Protein AF-A0A812SH74-F1 (afdb_monomer_lite)

pLDDT: mean 75.34, std 17.85, range [25.69, 97.12]

Structure (mmCIF, N/CA/C/O backbone):
data_AF-A0A812SH74-F1
#
_entry.id   AF-A0A812SH74-F1
#
loop_
_atom_site.group_PDB
_atom_site.id
_atom_site.type_symbol
_atom_site.label_atom_id
_atom_site.label_alt_id
_atom_site.label_comp_id
_atom_site.label_asym_id
_atom_site.label_entity_id
_atom_site.label_seq_id
_atom_site.pdbx_PDB_ins_code
_atom_site.Cartn_x
_atom_site.Cartn_y
_atom_site.Cartn_z
_atom_site.occupancy
_atom_site.B_iso_or_equiv
_atom_site.auth_seq_id
_atom_site.auth_comp_id
_atom_site.auth_asym_id
_atom_site.auth_atom_id
_atom_site.pdbx_PDB_model_num
ATOM 1 N N . ALA A 1 1 ? -3.159 27.992 -6.438 1.00 31.75 1 ALA A N 1
ATOM 2 C CA . ALA A 1 1 ? -2.407 27.473 -5.279 1.00 31.75 1 ALA A CA 1
ATOM 3 C C . ALA A 1 1 ? -2.695 25.983 -5.180 1.00 31.75 1 ALA A C 1
ATOM 5 O O . ALA A 1 1 ? -3.858 25.616 -5.300 1.00 31.75 1 ALA A O 1
ATOM 6 N N . LEU A 1 2 ? -1.665 25.142 -5.085 1.00 25.69 2 LEU A N 1
ATOM 7 C CA . LEU A 1 2 ? -1.826 23.695 -4.902 1.00 25.69 2 LEU A CA 1
ATOM 8 C C . LEU A 1 2 ? -2.155 23.404 -3.425 1.00 25.69 2 LEU A C 1
ATOM 10 O O . LEU A 1 2 ? -1.704 24.175 -2.573 1.00 25.69 2 LEU A O 1
ATOM 14 N N . PRO A 1 3 ? -2.938 22.356 -3.105 1.00 35.34 3 PRO A N 1
ATOM 15 C CA . PRO A 1 3 ? -3.205 21.998 -1.716 1.00 35.34 3 PRO A CA 1
ATOM 16 C C . PRO A 1 3 ? -1.902 21.586 -1.018 1.00 35.34 3 PRO A C 1
ATOM 18 O O . PRO A 1 3 ? -1.008 21.009 -1.632 1.00 35.34 3 PRO A O 1
ATOM 21 N N . ALA A 1 4 ? -1.770 21.930 0.260 1.00 39.44 4 ALA A N 1
ATOM 22 C CA . ALA A 1 4 ? -0.673 21.459 1.098 1.00 39.44 4 ALA A CA 1
ATOM 23 C C . ALA A 1 4 ? -0.737 19.921 1.252 1.00 39.44 4 ALA A C 1
ATOM 25 O O . ALA A 1 4 ? -1.809 19.347 1.030 1.00 39.44 4 ALA A O 1
ATOM 26 N N . PRO A 1 5 ? 0.362 19.236 1.641 1.00 50.88 5 PRO A N 1
ATOM 27 C CA . PRO A 1 5 ? 0.252 17.884 2.191 1.00 50.88 5 PRO A CA 1
ATOM 28 C C . PRO A 1 5 ? -0.858 17.867 3.248 1.00 50.88 5 PRO A C 1
ATOM 30 O O . PRO A 1 5 ? -0.974 18.811 4.034 1.00 50.88 5 PRO A O 1
ATOM 33 N N . TRP A 1 6 ? -1.711 16.841 3.204 1.00 46.38 6 TRP A N 1
ATOM 34 C CA . TRP A 1 6 ? -2.904 16.761 4.042 1.00 46.38 6 TRP A CA 1
ATOM 35 C C . TRP A 1 6 ? -2.513 16.898 5.512 1.00 46.38 6 TRP A C 1
ATOM 37 O O . TRP A 1 6 ? -1.788 16.053 6.036 1.00 46.38 6 TRP A O 1
ATOM 47 N N . LYS A 1 7 ? -2.978 17.956 6.181 1.00 47.84 7 LYS A N 1
ATOM 48 C CA . LYS A 1 7 ? -2.780 18.083 7.624 1.00 47.84 7 LYS A CA 1
ATOM 49 C C . LYS A 1 7 ? -3.775 17.158 8.329 1.00 47.84 7 LYS A C 1
ATOM 51 O O . LYS A 1 7 ? -4.956 17.204 7.988 1.00 47.84 7 LYS A O 1
ATOM 56 N N . PRO A 1 8 ? -3.363 16.373 9.334 1.00 43.72 8 PRO A N 1
ATOM 57 C CA . PRO A 1 8 ? -4.255 15.470 10.072 1.00 43.72 8 PRO A CA 1
ATOM 58 C C . PRO A 1 8 ? -5.518 16.129 10.619 1.00 43.72 8 PRO A C 1
ATOM 60 O O . PRO A 1 8 ? -6.600 15.547 10.626 1.00 43.72 8 PRO A O 1
ATOM 63 N N . GLU A 1 9 ? -5.385 17.385 11.037 1.00 45.69 9 GLU A N 1
ATOM 64 C CA . GLU A 1 9 ? -6.469 18.212 11.567 1.00 45.69 9 GLU A CA 1
ATOM 65 C C . GLU A 1 9 ? -7.564 18.491 10.517 1.00 45.69 9 GLU A C 1
ATOM 67 O O . GLU A 1 9 ? -8.723 18.710 10.861 1.00 45.69 9 GLU A O 1
ATOM 72 N N . GLU A 1 10 ? -7.219 18.424 9.228 1.00 51.88 10 GLU A N 1
ATOM 73 C CA . GLU A 1 10 ? -8.119 18.619 8.085 1.00 51.88 10 GLU A CA 1
ATOM 74 C C . GLU A 1 10 ? -8.776 17.302 7.624 1.00 51.88 10 GLU A C 1
ATOM 76 O O . GLU A 1 10 ? -9.751 17.325 6.869 1.00 51.88 10 GLU A O 1
ATOM 81 N N . LEU A 1 11 ? -8.284 16.147 8.097 1.00 54.28 11 LEU A N 1
ATOM 82 C CA . LEU A 1 11 ? -8.781 14.813 7.729 1.00 54.28 11 LEU A CA 1
ATOM 83 C C . LEU A 1 11 ? -10.095 14.435 8.434 1.00 54.28 11 LEU A C 1
ATOM 85 O O . LEU A 1 11 ? -10.758 13.473 8.043 1.00 54.28 11 LEU A O 1
ATOM 89 N N . GLY A 1 12 ? -10.510 15.214 9.439 1.00 54.41 12 GLY A N 1
ATOM 90 C CA . GLY A 1 12 ? -11.833 15.104 10.056 1.00 54.41 12 GLY A CA 1
ATOM 91 C C . GLY A 1 12 ? -12.082 13.760 10.740 1.00 54.41 12 GLY A C 1
ATOM 92 O O . GLY A 1 12 ? -13.156 13.180 10.566 1.00 54.41 12 GLY A O 1
ATOM 93 N N . PHE A 1 13 ? -11.104 13.252 11.501 1.00 56.22 13 PHE A N 1
ATOM 94 C CA . PHE A 1 13 ? -11.297 12.027 12.276 1.00 56.22 13 PHE A CA 1
ATOM 95 C C . PHE A 1 13 ? -12.513 12.153 13.207 1.00 56.22 13 PHE A C 1
ATOM 97 O O . PHE A 1 13 ? -12.595 13.124 13.965 1.00 56.22 13 PHE A O 1
ATOM 104 N N . PRO A 1 14 ? -13.453 11.186 13.192 1.00 57.09 14 PRO A N 1
ATOM 105 C CA . PRO A 1 14 ? -14.606 11.245 14.066 1.00 57.09 14 PRO A CA 1
ATOM 106 C C . PRO A 1 14 ? -14.161 11.251 15.528 1.00 57.09 14 PRO A C 1
ATOM 108 O O . PRO A 1 14 ? -13.184 10.592 15.924 1.00 57.09 14 PRO A O 1
ATOM 111 N N . SER A 1 15 ? -14.904 12.005 16.339 1.00 50.78 15 SER A N 1
ATOM 112 C CA . SER A 1 15 ? -14.759 11.975 17.792 1.00 50.78 15 SER A CA 1
ATOM 113 C C . SER A 1 15 ? -14.926 10.532 18.300 1.00 50.78 15 SER A C 1
ATOM 115 O O . SER A 1 15 ? -15.629 9.746 17.661 1.00 50.78 15 SER A O 1
ATOM 117 N N . PRO A 1 16 ? -14.307 10.135 19.428 1.00 54.16 16 PRO A N 1
ATOM 118 C CA . PRO A 1 16 ? -14.332 8.743 19.890 1.00 54.16 16 PRO A CA 1
ATOM 119 C C . PRO A 1 16 ? -15.733 8.116 19.986 1.00 54.16 16 PRO A C 1
ATOM 121 O O . PRO A 1 16 ? -15.876 6.919 19.765 1.00 54.16 16 PRO A O 1
ATOM 124 N N . CYS A 1 17 ? -16.771 8.913 20.266 1.00 42.50 17 CYS A N 1
ATOM 125 C CA . CYS A 1 17 ? -18.165 8.467 20.347 1.00 42.50 17 CYS A CA 1
ATOM 126 C C . CYS A 1 17 ? -18.877 8.306 18.989 1.00 42.50 17 CYS A C 1
ATOM 128 O O . CYS A 1 17 ? -19.984 7.777 18.951 1.00 42.50 17 CYS A O 1
ATOM 130 N N . GLN A 1 18 ? -18.266 8.753 17.890 1.00 54.41 18 GLN A N 1
ATOM 131 C CA . GLN A 1 18 ? -18.800 8.686 16.524 1.00 54.41 18 GLN A CA 1
ATOM 132 C C . GLN A 1 18 ? -18.033 7.702 15.628 1.00 54.41 18 GLN A C 1
ATOM 134 O O . GLN A 1 18 ? -18.372 7.565 14.456 1.00 54.41 18 GLN A O 1
ATOM 139 N N . ARG A 1 19 ? -16.996 7.039 16.156 1.00 66.06 19 ARG A N 1
ATOM 140 C CA . ARG A 1 19 ? -16.160 6.101 15.396 1.00 66.06 19 ARG A CA 1
ATOM 141 C C . ARG A 1 19 ? -16.905 4.807 15.091 1.00 66.06 19 ARG A C 1
ATOM 143 O O . ARG A 1 19 ? -17.597 4.247 15.943 1.00 66.06 19 ARG A O 1
ATOM 150 N N . GLY A 1 20 ? -16.697 4.298 13.885 1.00 59.84 20 GLY A N 1
ATOM 151 C CA . GLY A 1 20 ? -16.963 2.912 13.544 1.00 59.84 20 GLY A CA 1
ATOM 152 C C . GLY A 1 20 ? -16.125 1.935 14.377 1.00 59.84 20 GLY A C 1
ATOM 153 O O . GLY A 1 20 ? -15.143 2.286 15.030 1.00 59.84 20 GLY A O 1
ATOM 154 N N . SER A 1 21 ? -16.505 0.664 14.324 1.00 72.62 21 SER A N 1
ATOM 155 C CA . SER A 1 21 ? -15.772 -0.447 14.917 1.00 72.62 21 SER A CA 1
ATOM 156 C C . SER A 1 21 ? -14.465 -0.780 14.198 1.00 72.62 21 SER A C 1
ATOM 158 O O . SER A 1 21 ? -13.742 -1.617 14.703 1.00 72.62 21 SER A O 1
ATOM 160 N N . ALA A 1 22 ? -14.148 -0.213 13.032 1.00 78.94 22 ALA A N 1
ATOM 161 C CA . ALA A 1 22 ? -12.873 -0.426 12.334 1.00 78.94 22 ALA A CA 1
ATOM 162 C C . ALA A 1 22 ? -12.556 0.756 11.407 1.00 78.94 22 ALA A C 1
ATOM 164 O O . ALA A 1 22 ? -13.458 1.532 11.094 1.00 78.94 22 ALA A O 1
ATOM 165 N N . PHE A 1 23 ? -11.306 0.855 10.942 1.00 84.31 23 PHE A N 1
ATOM 166 C CA . PHE A 1 23 ? -10.890 1.837 9.934 1.00 84.31 23 PHE A CA 1
ATOM 167 C C . PHE A 1 23 ? -10.348 1.154 8.676 1.00 84.31 23 PHE A C 1
ATOM 169 O O . PHE A 1 23 ? -9.674 0.135 8.790 1.00 84.31 23 PHE A O 1
ATOM 176 N N . LEU A 1 24 ? -10.591 1.712 7.492 1.00 83.56 24 LEU A N 1
ATOM 177 C CA . LEU A 1 24 ? -10.050 1.249 6.215 1.00 83.56 24 LEU A CA 1
ATOM 178 C C . LEU A 1 24 ? -9.449 2.415 5.429 1.00 83.56 2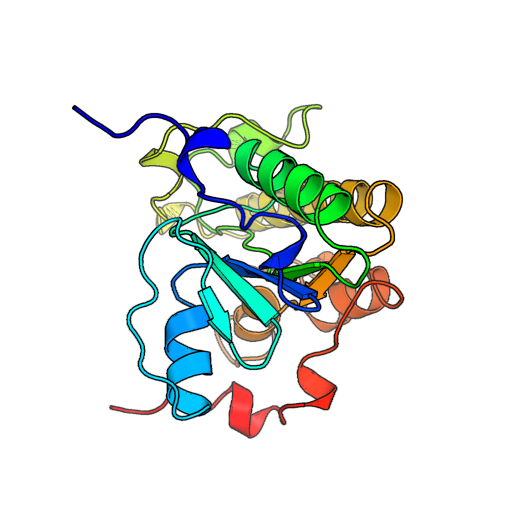4 LEU A C 1
ATOM 180 O O . LEU A 1 24 ? -10.165 3.303 4.967 1.00 83.56 24 LEU A O 1
ATOM 184 N N . LEU A 1 25 ? -8.139 2.352 5.204 1.00 84.88 25 LEU A N 1
ATOM 185 C CA . LEU A 1 25 ? -7.418 3.218 4.282 1.00 84.88 25 LEU A CA 1
ATOM 186 C C . LEU A 1 25 ? -7.189 2.488 2.959 1.00 84.88 25 LEU A C 1
ATOM 188 O O . LEU A 1 25 ? -6.630 1.389 2.925 1.00 84.88 25 LEU A O 1
ATOM 192 N N . GLY A 1 26 ? -7.578 3.101 1.847 1.00 82.94 26 GLY A N 1
ATOM 193 C CA . GLY A 1 26 ? -7.299 2.546 0.527 1.00 82.94 26 GLY A CA 1
ATOM 194 C C . GLY A 1 26 ? -7.181 3.607 -0.559 1.00 82.94 26 GLY A C 1
ATOM 195 O O . GLY A 1 26 ? -7.512 4.774 -0.339 1.00 82.94 26 GLY A O 1
ATOM 196 N N . PRO A 1 27 ? -6.716 3.228 -1.760 1.00 74.25 27 PRO A N 1
ATOM 197 C CA . PRO A 1 27 ? -6.617 4.171 -2.858 1.00 74.25 27 PRO A CA 1
ATOM 198 C C . PRO A 1 27 ? -8.011 4.557 -3.377 1.00 74.25 27 PRO A C 1
ATOM 200 O O . PRO A 1 27 ? -8.940 3.745 -3.376 1.00 74.25 27 PRO A O 1
ATOM 203 N N . SER A 1 28 ? -8.146 5.775 -3.903 1.00 61.88 28 SER A N 1
ATOM 204 C CA . SER A 1 28 ? -9.412 6.325 -4.427 1.00 61.88 28 SER A CA 1
ATOM 205 C C . SER A 1 28 ? -10.120 5.457 -5.471 1.00 61.88 28 SER A C 1
ATOM 207 O O . SER A 1 28 ? -11.327 5.553 -5.617 1.00 61.88 28 SER A O 1
ATOM 209 N N . HIS A 1 29 ? -9.415 4.583 -6.192 1.00 64.50 29 HIS A N 1
ATOM 210 C CA . HIS A 1 29 ? -10.005 3.677 -7.188 1.00 64.50 29 HIS A CA 1
ATOM 211 C C . HIS A 1 29 ? -10.426 2.308 -6.620 1.00 64.50 29 HIS A C 1
ATOM 213 O O . HIS A 1 29 ? -10.968 1.479 -7.355 1.00 64.50 29 HIS A O 1
ATOM 219 N N . PHE A 1 30 ? -10.140 2.043 -5.344 1.00 61.69 30 PHE A N 1
ATOM 220 C CA . PHE A 1 30 ? -10.572 0.842 -4.629 1.00 61.69 30 PHE A CA 1
ATOM 221 C C . PHE A 1 30 ? -11.960 1.052 -4.012 1.00 61.69 30 PHE A C 1
ATOM 223 O O . PHE A 1 30 ? -12.879 0.281 -4.282 1.00 61.69 30 PHE A O 1
ATOM 230 N N . LEU A 1 31 ? -12.149 2.134 -3.251 1.00 60.53 31 LEU A N 1
ATOM 231 C CA . LEU A 1 31 ? -13.346 2.308 -2.420 1.00 60.53 31 LEU A CA 1
ATOM 232 C C . LEU A 1 31 ? -14.657 2.568 -3.192 1.00 60.53 31 LEU A C 1
ATOM 234 O O . LEU A 1 31 ? -15.624 1.860 -2.924 1.00 60.53 31 LEU A O 1
ATOM 238 N N . PRO A 1 32 ? -14.746 3.467 -4.191 1.00 57.91 32 PRO A N 1
ATOM 239 C CA . PRO A 1 32 ? -15.986 3.686 -4.944 1.00 57.91 32 PRO A CA 1
ATOM 240 C C . PRO A 1 32 ? -16.504 2.426 -5.642 1.00 57.91 32 PRO A C 1
ATOM 242 O O . PRO A 1 32 ? -17.713 2.213 -5.714 1.00 57.91 32 PRO A O 1
ATOM 245 N N . ARG A 1 33 ? -15.592 1.585 -6.149 1.00 58.62 33 ARG A N 1
ATOM 246 C CA . ARG A 1 33 ? -15.942 0.359 -6.869 1.00 58.62 33 ARG A CA 1
ATOM 247 C C . ARG A 1 33 ? -16.549 -0.683 -5.932 1.00 58.62 33 ARG A C 1
ATOM 249 O O . ARG A 1 33 ? -17.625 -1.187 -6.228 1.00 58.62 33 ARG A O 1
ATOM 256 N N . HIS A 1 34 ? -15.908 -0.953 -4.797 1.00 57.53 34 HIS A N 1
ATOM 257 C CA . HIS A 1 34 ? -16.417 -1.940 -3.842 1.00 57.53 34 HIS A CA 1
ATOM 258 C C . HIS A 1 34 ? -17.671 -1.461 -3.105 1.00 57.53 34 HIS A C 1
ATOM 260 O O . HIS A 1 34 ? -18.560 -2.259 -2.827 1.00 57.53 34 HIS A O 1
ATOM 266 N N . LEU A 1 35 ? -17.802 -0.154 -2.864 1.00 52.97 35 LEU A N 1
ATOM 267 C CA . LEU A 1 35 ? -19.032 0.417 -2.312 1.00 52.97 35 LEU A CA 1
ATOM 268 C C . LEU A 1 35 ? -20.198 0.307 -3.299 1.00 52.97 35 LEU A C 1
ATOM 270 O O . LEU A 1 35 ? -21.289 -0.089 -2.902 1.00 52.97 35 LEU A O 1
ATOM 274 N N . SER A 1 36 ? -19.959 0.547 -4.592 1.00 54.97 36 SER A N 1
ATOM 275 C CA . SER A 1 36 ? -20.969 0.326 -5.632 1.00 54.97 36 SER A CA 1
ATOM 276 C C . SER A 1 36 ? -21.371 -1.151 -5.748 1.00 54.97 36 SER A C 1
ATOM 278 O O . SER A 1 36 ? -22.562 -1.446 -5.843 1.00 54.97 36 SER A O 1
ATOM 280 N N . GLU A 1 37 ? -20.409 -2.078 -5.681 1.00 52.94 37 GLU A N 1
ATOM 281 C CA . GLU A 1 37 ? -20.658 -3.530 -5.671 1.00 52.94 37 GLU A CA 1
ATOM 282 C C . GLU A 1 37 ? -21.458 -3.968 -4.423 1.00 52.94 37 GLU A C 1
ATOM 284 O O . GLU A 1 37 ? -22.331 -4.830 -4.520 1.00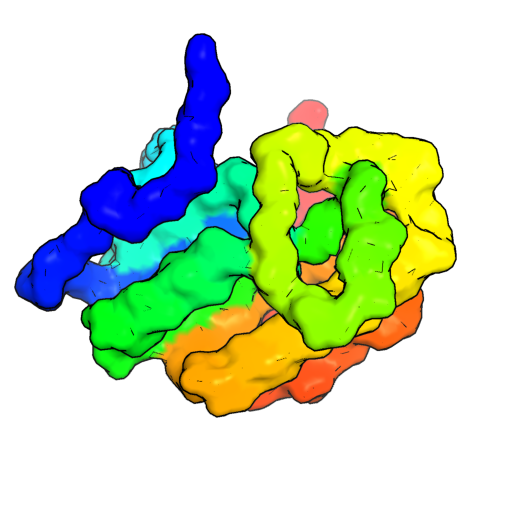 52.94 37 GLU A O 1
ATOM 289 N N . ALA A 1 38 ? -21.260 -3.303 -3.279 1.00 50.06 38 ALA A N 1
ATOM 290 C CA . ALA A 1 38 ? -22.047 -3.482 -2.055 1.00 50.06 38 ALA A CA 1
ATOM 291 C C . ALA A 1 38 ? -23.413 -2.754 -2.062 1.00 50.06 38 ALA A C 1
ATOM 293 O O . ALA A 1 38 ? -24.117 -2.772 -1.052 1.00 50.06 38 ALA A O 1
ATOM 294 N N . LYS A 1 39 ? -23.813 -2.134 -3.185 1.00 47.75 39 LYS A N 1
ATOM 295 C CA . LYS A 1 39 ? -25.034 -1.311 -3.339 1.00 47.75 39 LYS A CA 1
ATOM 296 C C . LYS A 1 39 ? -25.091 -0.082 -2.420 1.00 47.75 39 LYS A C 1
ATOM 298 O O . LYS A 1 39 ? -26.169 0.346 -2.014 1.00 47.75 39 LYS A O 1
ATOM 303 N N . LEU A 1 40 ? -23.940 0.499 -2.106 1.00 41.69 40 LEU A N 1
ATOM 304 C CA . LEU A 1 40 ? -23.808 1.718 -1.315 1.00 41.69 40 LEU A CA 1
ATOM 305 C C . LEU A 1 40 ? -23.443 2.888 -2.241 1.00 41.69 40 LEU A C 1
ATOM 307 O O . LEU A 1 40 ? -22.604 2.745 -3.131 1.00 41.69 40 LEU A O 1
ATOM 311 N N . GLU A 1 41 ? -24.098 4.042 -2.073 1.00 44.75 41 GLU A N 1
ATOM 312 C CA . GLU A 1 41 ? -23.935 5.183 -2.985 1.00 44.75 41 GLU A CA 1
ATOM 313 C C . GLU A 1 41 ? -22.483 5.693 -3.029 1.00 44.75 41 GLU A C 1
ATOM 315 O O . GLU A 1 41 ? -21.898 6.123 -2.033 1.00 44.75 41 GLU A O 1
ATOM 320 N N . SER A 1 42 ? -21.892 5.660 -4.226 1.00 45.50 42 SER A N 1
ATOM 321 C CA . SER A 1 42 ? -20.490 5.981 -4.472 1.00 45.50 42 SER A CA 1
ATOM 322 C C . SER A 1 42 ? -20.280 7.484 -4.693 1.00 45.50 42 SER A C 1
ATOM 324 O O . SER A 1 42 ? -20.315 7.975 -5.823 1.00 45.50 42 SER A O 1
ATOM 326 N N . LYS A 1 43 ? -19.996 8.222 -3.620 1.00 39.97 43 LYS A N 1
ATOM 327 C CA . LYS A 1 43 ? -19.323 9.534 -3.685 1.00 39.97 43 LYS A CA 1
ATOM 328 C C . LYS A 1 43 ? -18.104 9.530 -2.764 1.00 39.97 43 LYS A C 1
ATOM 330 O O . LYS A 1 43 ? -18.064 10.239 -1.764 1.00 39.97 43 LYS A O 1
ATOM 335 N N . VAL A 1 44 ? -17.132 8.672 -3.076 1.00 47.06 44 VAL A N 1
ATOM 336 C CA . VAL A 1 44 ? -15.902 8.508 -2.286 1.00 47.06 44 VAL A CA 1
ATOM 337 C C . VAL A 1 44 ? -14.723 9.097 -3.049 1.00 47.06 44 VAL A C 1
ATOM 339 O O . VAL A 1 44 ? -13.921 8.386 -3.641 1.00 47.06 44 VAL A O 1
ATOM 342 N N . LEU A 1 45 ? -14.673 10.425 -3.090 1.00 43.38 45 LEU A N 1
ATOM 343 C CA . LEU A 1 45 ? -13.507 11.180 -3.536 1.00 43.38 45 LEU A CA 1
ATOM 344 C C . LEU A 1 45 ? -13.276 12.295 -2.514 1.00 43.38 45 LEU A C 1
ATOM 346 O O . LEU A 1 45 ? -14.154 13.135 -2.317 1.00 43.38 45 LEU A O 1
ATOM 350 N N . GLY A 1 46 ? -12.129 12.259 -1.836 1.00 48.69 46 GLY A N 1
ATOM 351 C CA . GLY A 1 46 ? -11.721 13.256 -0.845 1.00 48.69 46 GLY A CA 1
ATOM 352 C C . GLY A 1 46 ? -11.231 12.640 0.473 1.00 48.69 46 GLY A C 1
ATOM 353 O O . GLY A 1 46 ? -11.427 11.449 0.709 1.00 48.69 46 GLY A O 1
ATOM 354 N N . PRO A 1 47 ? -10.638 13.453 1.360 1.00 52.19 47 PRO A N 1
ATOM 355 C CA . PRO A 1 47 ? -10.016 13.008 2.615 1.00 52.19 47 PRO A CA 1
ATOM 356 C C . PRO A 1 47 ? -11.015 12.599 3.692 1.00 52.19 47 PRO A C 1
ATOM 358 O O . PRO A 1 47 ? -10.637 12.286 4.814 1.00 52.19 47 PRO A O 1
ATOM 361 N N . HIS A 1 48 ? -12.306 12.692 3.397 1.00 54.56 48 HIS A N 1
ATOM 362 C CA . HIS A 1 48 ? -13.328 12.600 4.416 1.00 54.56 48 HIS A CA 1
ATOM 363 C C . HIS A 1 48 ? -13.567 11.147 4.800 1.00 54.56 48 HIS A C 1
ATOM 365 O O . HIS A 1 48 ? -13.876 10.308 3.950 1.00 54.56 48 HIS A O 1
ATOM 371 N N . ILE A 1 49 ? -13.490 10.882 6.101 1.00 57.62 49 ILE A N 1
ATOM 372 C CA . ILE A 1 49 ? -13.861 9.596 6.675 1.00 57.62 49 ILE A CA 1
ATOM 373 C C . ILE A 1 49 ? -15.372 9.391 6.524 1.00 57.62 49 ILE A C 1
ATOM 375 O O . ILE A 1 49 ? -16.183 10.272 6.826 1.00 57.62 49 ILE A O 1
ATOM 379 N N . ARG A 1 50 ? -15.760 8.218 6.023 1.00 62.62 50 ARG A N 1
ATOM 380 C CA . ARG A 1 50 ? -17.158 7.807 5.858 1.00 62.62 50 ARG A CA 1
ATOM 381 C C . ARG A 1 50 ? -17.400 6.490 6.571 1.00 62.62 50 ARG A C 1
ATOM 383 O O . ARG A 1 50 ? -16.723 5.512 6.280 1.00 62.62 50 ARG A O 1
ATOM 390 N N . GLN A 1 51 ? -18.412 6.450 7.427 1.00 59.22 51 GLN A N 1
ATOM 391 C CA . GLN A 1 51 ? -18.828 5.220 8.083 1.00 59.22 51 GLN A CA 1
ATOM 392 C C . GLN A 1 51 ? -19.696 4.379 7.140 1.00 59.22 51 GLN A C 1
ATOM 394 O O . GLN A 1 51 ? -20.728 4.832 6.645 1.00 59.22 51 GLN A O 1
ATOM 399 N N . VAL A 1 52 ? -19.294 3.135 6.912 1.00 62.91 52 VAL A N 1
ATOM 400 C CA . VAL A 1 52 ? -20.007 2.149 6.103 1.00 62.91 52 VAL A CA 1
ATOM 401 C C . VAL A 1 52 ? -20.149 0.875 6.917 1.00 62.91 52 VAL A C 1
ATOM 403 O O . VAL A 1 52 ? -19.155 0.227 7.216 1.00 62.91 52 VAL A O 1
ATOM 406 N N . GLN A 1 53 ? -21.383 0.511 7.284 1.00 63.16 53 GLN A N 1
ATOM 407 C CA . GLN A 1 53 ? -21.669 -0.717 8.048 1.00 63.16 53 GLN A CA 1
ATOM 408 C C . GLN A 1 53 ? -20.798 -0.867 9.315 1.00 63.16 53 GLN A C 1
ATOM 410 O O . GLN A 1 53 ? -20.359 -1.959 9.659 1.00 63.16 53 GLN A O 1
ATOM 415 N N . GLY A 1 54 ? -20.519 0.246 10.002 1.00 64.69 54 GLY A N 1
ATOM 416 C CA . GLY A 1 54 ? -19.648 0.257 11.178 1.00 64.69 54 GLY A CA 1
ATOM 417 C C . GLY A 1 54 ? -18.148 0.330 10.872 1.00 64.69 54 GLY A C 1
ATOM 418 O O . GLY A 1 54 ? -17.365 0.347 11.808 1.00 64.69 54 GLY A O 1
ATOM 419 N N . VAL A 1 55 ? -17.718 0.430 9.615 1.00 67.12 55 VAL A N 1
ATOM 420 C CA . VAL A 1 55 ? -16.312 0.638 9.234 1.00 67.12 55 VAL A CA 1
ATOM 421 C C . VAL A 1 55 ? -16.123 2.054 8.713 1.00 67.12 55 VAL A C 1
ATOM 423 O O . VAL A 1 55 ? -16.713 2.442 7.706 1.00 67.12 55 VAL A O 1
ATOM 426 N N . ASP A 1 56 ? -15.267 2.819 9.370 1.00 76.50 56 ASP A N 1
ATOM 427 C CA . ASP A 1 56 ? -14.850 4.128 8.896 1.00 76.50 56 ASP A CA 1
ATOM 428 C C . ASP A 1 56 ? -13.845 3.965 7.757 1.00 76.50 56 ASP A C 1
ATOM 430 O O . ASP A 1 56 ? -12.821 3.309 7.894 1.00 76.50 56 ASP A O 1
ATOM 434 N N . SER A 1 57 ? -14.145 4.524 6.594 1.00 69.44 57 SER A N 1
ATOM 435 C CA . SER A 1 57 ? -13.348 4.351 5.382 1.00 69.44 57 SER A CA 1
ATOM 436 C C . SER A 1 57 ? -12.849 5.693 4.870 1.00 69.44 57 SER A C 1
ATOM 438 O O . SER A 1 57 ? -13.612 6.658 4.792 1.00 69.44 57 SER A O 1
ATOM 440 N N . MET A 1 58 ? -11.583 5.734 4.468 1.00 73.94 58 MET A N 1
ATOM 441 C CA . MET A 1 58 ? -10.949 6.876 3.822 1.00 73.94 58 MET A CA 1
ATOM 442 C C . MET A 1 58 ? -10.320 6.430 2.503 1.00 73.94 58 MET A C 1
ATOM 444 O O . MET A 1 58 ? -9.502 5.507 2.467 1.00 73.94 58 MET A O 1
ATOM 448 N N . ALA A 1 59 ? -10.698 7.103 1.413 1.00 69.00 59 ALA A N 1
ATOM 449 C CA . ALA A 1 59 ? -10.097 6.887 0.103 1.00 69.00 59 ALA A CA 1
ATOM 450 C C . ALA A 1 59 ? -9.284 8.097 -0.304 1.00 69.00 59 ALA A C 1
ATOM 452 O O . ALA A 1 59 ? -9.842 9.152 -0.600 1.00 69.00 59 ALA A O 1
ATOM 453 N N . LEU A 1 60 ? -7.973 7.919 -0.381 1.00 65.94 60 LEU A N 1
ATOM 454 C CA . LEU A 1 60 ? -7.089 8.975 -0.839 1.00 65.94 60 LEU A CA 1
ATOM 455 C C . LEU A 1 60 ? -6.646 8.690 -2.264 1.00 65.94 60 LEU A C 1
ATOM 457 O O . LEU A 1 60 ? -6.245 7.576 -2.624 1.00 65.94 60 LEU A O 1
ATOM 461 N N . GLU A 1 61 ? -6.781 9.706 -3.107 1.00 60.38 61 GLU A N 1
ATOM 462 C CA . GLU A 1 61 ? -6.185 9.665 -4.427 1.00 60.38 61 GLU A CA 1
ATOM 463 C C . GLU A 1 61 ? -4.670 9.669 -4.258 1.00 60.38 61 GLU A C 1
ATOM 465 O O . GLU A 1 61 ? -4.125 10.517 -3.563 1.00 60.38 61 GLU A O 1
ATOM 470 N N . ALA A 1 62 ? -4.023 8.667 -4.855 1.00 60.56 62 ALA A N 1
ATOM 471 C CA . ALA A 1 62 ? -2.573 8.557 -4.918 1.00 60.56 62 ALA A CA 1
ATOM 472 C C . ALA A 1 62 ? -1.841 8.693 -3.572 1.00 60.56 62 ALA A C 1
ATOM 474 O O . ALA A 1 62 ? -1.030 9.586 -3.374 1.00 60.56 62 ALA A O 1
ATOM 475 N N . LEU A 1 63 ? -2.072 7.734 -2.678 1.00 74.06 63 LEU A N 1
ATOM 476 C CA . LEU A 1 63 ? -1.313 7.605 -1.440 1.00 74.06 63 LEU A CA 1
ATOM 477 C C . LEU A 1 63 ? -0.353 6.401 -1.528 1.00 74.06 63 LEU A C 1
ATOM 479 O O . LEU A 1 63 ? -0.790 5.266 -1.299 1.00 74.06 63 LEU A O 1
ATOM 483 N N . PRO A 1 64 ? 0.912 6.581 -1.956 1.00 86.31 64 PRO A N 1
ATOM 484 C CA . PRO A 1 64 ? 1.868 5.487 -1.985 1.00 86.31 64 PRO A CA 1
ATOM 485 C C . PRO A 1 64 ? 2.166 4.959 -0.581 1.00 86.31 64 PRO A C 1
ATOM 487 O O . PRO A 1 64 ? 2.205 5.721 0.382 1.00 86.31 64 PRO A O 1
ATOM 490 N N . ILE A 1 65 ? 2.438 3.661 -0.462 1.00 91.19 65 ILE A N 1
ATOM 491 C CA . ILE A 1 65 ? 2.738 3.025 0.832 1.00 91.19 65 ILE A CA 1
ATOM 492 C C . ILE A 1 65 ? 3.949 3.644 1.552 1.00 91.19 65 ILE A C 1
ATOM 494 O O . ILE A 1 65 ? 4.002 3.655 2.774 1.00 91.19 65 ILE A O 1
ATOM 498 N N . PHE A 1 66 ? 4.877 4.206 0.785 1.00 91.25 66 PHE A N 1
ATOM 499 C CA . PHE A 1 66 ? 6.113 4.831 1.252 1.00 91.25 66 PHE A CA 1
ATOM 500 C C . PHE A 1 66 ? 5.999 6.348 1.455 1.00 91.25 66 PHE A C 1
ATOM 502 O O . PHE A 1 66 ? 7.015 7.021 1.561 1.00 91.25 66 PHE A O 1
ATOM 509 N N . HIS A 1 67 ? 4.796 6.926 1.447 1.00 89.19 67 HIS A N 1
ATOM 510 C CA . HIS A 1 67 ? 4.622 8.354 1.717 1.00 89.19 67 HIS A CA 1
ATOM 511 C C . HIS A 1 67 ? 4.456 8.611 3.223 1.00 89.19 67 HIS A C 1
ATOM 513 O O . HIS A 1 67 ? 3.729 7.877 3.892 1.00 89.19 67 HIS A O 1
ATOM 519 N N . SER A 1 68 ? 5.052 9.684 3.745 1.00 89.12 68 SER A N 1
ATOM 520 C CA . SER A 1 68 ? 4.936 10.115 5.155 1.00 89.12 68 SER A CA 1
ATOM 521 C C . SER A 1 68 ? 3.484 10.247 5.634 1.00 89.12 68 SER A C 1
ATOM 523 O O . SER A 1 68 ? 3.103 9.678 6.651 1.00 89.12 68 SER A O 1
ATOM 525 N N . SER A 1 69 ? 2.632 10.913 4.851 1.00 85.44 69 SER A N 1
ATOM 526 C CA . SER A 1 69 ? 1.196 11.029 5.131 1.00 85.44 69 SER A CA 1
ATOM 527 C C . SER A 1 69 ? 0.491 9.674 5.265 1.00 85.44 69 SER A C 1
ATOM 529 O O . SER A 1 69 ? -0.464 9.572 6.025 1.00 85.44 69 SER A O 1
ATOM 531 N N . THR A 1 70 ? 0.946 8.620 4.574 1.00 88.31 70 THR A N 1
ATOM 532 C CA . THR A 1 70 ? 0.407 7.264 4.781 1.00 88.31 70 THR A CA 1
ATOM 533 C C . THR A 1 70 ? 0.686 6.780 6.186 1.00 88.31 70 THR A C 1
ATOM 535 O O . THR A 1 70 ? -0.235 6.320 6.855 1.00 88.31 70 THR A O 1
ATOM 538 N N . LEU A 1 71 ? 1.937 6.895 6.636 1.00 91.88 71 LEU A N 1
ATOM 539 C CA . LEU A 1 71 ? 2.323 6.514 7.989 1.00 91.88 71 LEU A CA 1
ATOM 540 C C . LEU A 1 71 ? 1.516 7.307 9.020 1.00 91.88 71 LEU A C 1
ATOM 542 O O . LEU A 1 71 ? 0.857 6.705 9.860 1.00 91.88 71 LEU A O 1
ATOM 546 N N . GLN A 1 72 ? 1.486 8.631 8.883 1.00 89.00 72 GLN A N 1
ATOM 547 C CA . GLN A 1 72 ? 0.801 9.530 9.809 1.00 89.00 72 GLN A CA 1
ATOM 548 C C . GLN A 1 72 ? -0.685 9.175 9.986 1.00 89.00 72 GLN A C 1
ATOM 550 O O . GLN A 1 72 ? -1.155 8.982 11.107 1.00 89.00 72 GLN A O 1
ATOM 555 N N . ILE A 1 73 ? -1.407 8.976 8.879 1.00 86.19 73 ILE A N 1
ATOM 556 C CA . ILE A 1 73 ? -2.826 8.592 8.908 1.00 86.19 73 ILE A CA 1
ATOM 557 C C . ILE A 1 73 ? -3.020 7.239 9.591 1.00 86.19 73 ILE A C 1
ATOM 559 O O . ILE A 1 73 ? -3.994 7.036 10.319 1.00 86.19 73 ILE A O 1
ATOM 563 N N . LEU A 1 74 ? -2.123 6.286 9.334 1.00 90.88 74 LEU A N 1
ATOM 564 C CA . LEU A 1 74 ? -2.203 4.957 9.925 1.00 90.88 74 LEU A CA 1
ATOM 565 C C . LEU A 1 74 ? -1.887 4.975 11.419 1.00 90.88 74 LEU A C 1
ATOM 567 O O . LEU A 1 74 ? -2.551 4.259 12.162 1.00 90.88 74 LEU A O 1
ATOM 571 N N . GLU A 1 75 ? -0.940 5.791 11.874 1.00 91.56 75 GLU A N 1
ATOM 572 C CA . GLU A 1 75 ? -0.644 5.991 13.297 1.00 91.56 75 GLU A CA 1
ATOM 573 C C . GLU A 1 75 ? -1.829 6.634 14.022 1.00 91.56 75 GLU A C 1
ATOM 575 O O . GLU A 1 75 ? -2.255 6.160 15.080 1.00 91.56 75 GLU A O 1
ATOM 580 N N . GLU A 1 76 ? -2.426 7.659 13.417 1.00 85.88 76 GLU A N 1
ATOM 581 C CA . GLU A 1 76 ? -3.615 8.334 13.933 1.00 85.88 76 GLU A CA 1
ATOM 582 C C . GLU A 1 76 ? -4.806 7.383 14.003 1.00 85.88 76 GLU A C 1
ATOM 584 O O . GLU A 1 76 ? -5.444 7.273 15.051 1.00 85.88 76 GLU A O 1
ATOM 589 N N . ALA A 1 77 ? -5.070 6.622 12.938 1.00 85.25 77 ALA A N 1
ATOM 590 C CA . ALA A 1 77 ? -6.097 5.588 12.937 1.00 85.25 77 ALA A CA 1
ATOM 591 C C . ALA A 1 77 ? -5.792 4.487 13.967 1.00 85.25 77 ALA A C 1
ATOM 593 O O . ALA A 1 77 ? -6.673 4.054 14.706 1.00 85.25 77 ALA A O 1
ATOM 594 N N . HIS A 1 78 ? -4.546 4.043 14.081 1.00 88.75 78 HIS A N 1
ATOM 595 C CA . HIS A 1 78 ? -4.177 3.007 15.038 1.00 88.75 78 HIS A CA 1
ATOM 596 C C . HIS A 1 78 ? -4.337 3.473 16.491 1.00 88.75 78 HIS A C 1
ATOM 598 O O . HIS A 1 78 ? -4.719 2.671 17.341 1.00 88.75 78 HIS A O 1
ATOM 604 N N . SER A 1 79 ? -4.095 4.752 16.781 1.00 87.38 79 SER A N 1
ATOM 605 C CA . SER A 1 79 ? -4.366 5.369 18.086 1.00 87.38 79 SER A CA 1
ATOM 606 C C . SER A 1 79 ? -5.867 5.569 18.324 1.00 87.38 79 SER A C 1
ATOM 608 O O . SER A 1 79 ? -6.382 5.354 19.422 1.00 87.38 79 SER A O 1
ATOM 610 N N . ALA A 1 80 ? -6.599 5.944 17.275 1.00 80.94 80 ALA A N 1
ATOM 611 C CA . ALA A 1 80 ? -8.007 6.292 17.352 1.00 80.94 80 ALA A CA 1
ATOM 612 C C . ALA A 1 80 ? -8.954 5.083 17.475 1.00 80.94 80 ALA A C 1
ATOM 614 O O . ALA A 1 80 ? -9.986 5.170 18.149 1.00 80.94 80 ALA A O 1
ATOM 615 N N . TYR A 1 81 ? -8.659 3.967 16.818 1.00 81.12 81 TYR A N 1
ATOM 616 C CA . TYR A 1 81 ? -9.571 2.827 16.750 1.00 81.12 81 TYR A CA 1
ATOM 617 C C . TYR A 1 81 ? -9.113 1.710 17.689 1.00 81.12 81 TYR A C 1
ATOM 619 O O . TYR A 1 81 ? -7.947 1.329 17.717 1.00 81.12 81 TYR A O 1
ATOM 627 N N . ASN A 1 82 ? -10.050 1.146 18.458 1.00 80.50 82 ASN A N 1
ATOM 628 C CA . ASN A 1 82 ? -9.749 0.062 19.403 1.00 80.50 82 ASN A CA 1
ATOM 629 C C . ASN A 1 82 ? -9.633 -1.325 18.744 1.00 80.50 82 ASN A C 1
ATOM 631 O O . ASN A 1 82 ? -9.167 -2.276 19.372 1.00 80.50 82 ASN A O 1
ATOM 635 N N . HIS A 1 83 ? -10.024 -1.430 17.478 1.00 84.19 83 HIS A N 1
ATOM 636 C CA . HIS A 1 83 ? -10.084 -2.664 16.702 1.00 84.19 83 HIS A CA 1
ATOM 637 C C . HIS A 1 83 ? -9.086 -2.631 15.533 1.00 84.19 83 HIS A C 1
ATOM 639 O O . HIS A 1 83 ? -8.071 -1.939 15.583 1.00 84.19 83 HIS A O 1
ATOM 645 N N . THR A 1 84 ? -9.357 -3.414 14.489 1.00 85.31 84 THR A N 1
ATOM 646 C CA . THR A 1 84 ? -8.519 -3.530 13.300 1.00 85.31 84 THR A CA 1
ATOM 647 C C . THR A 1 84 ? -8.522 -2.257 12.462 1.00 85.31 84 THR A C 1
ATOM 649 O O . THR A 1 84 ? -9.570 -1.676 12.168 1.00 85.31 84 THR A O 1
ATOM 652 N N . VAL A 1 85 ? -7.324 -1.880 12.027 1.00 88.56 85 VAL A N 1
ATOM 653 C CA . VAL A 1 85 ? -7.097 -0.885 10.983 1.00 88.56 85 VAL A CA 1
ATOM 654 C C . VAL A 1 85 ? -6.720 -1.644 9.718 1.00 88.56 85 VAL A C 1
ATOM 656 O O . VAL A 1 85 ? -5.826 -2.484 9.740 1.00 88.56 85 VAL A O 1
ATOM 659 N N . PHE A 1 86 ? -7.408 -1.389 8.618 1.00 89.69 86 PHE A N 1
ATOM 660 C CA . PHE A 1 86 ? -7.141 -2.007 7.331 1.00 89.69 86 PHE A CA 1
ATOM 661 C C . PHE A 1 86 ? -6.414 -1.032 6.416 1.00 89.69 86 PHE A C 1
ATOM 663 O O . PHE A 1 86 ? -6.761 0.146 6.338 1.00 89.69 86 PHE A O 1
ATOM 670 N N . LEU A 1 87 ? -5.443 -1.550 5.674 1.00 91.94 87 LEU A N 1
ATOM 671 C CA . LEU A 1 87 ? -4.735 -0.832 4.629 1.00 91.94 87 LEU A CA 1
ATOM 672 C C . LEU A 1 87 ? -4.779 -1.634 3.333 1.00 91.94 87 LEU A C 1
ATOM 674 O O . LEU A 1 87 ? -4.370 -2.792 3.296 1.00 91.94 87 LEU A O 1
ATOM 678 N N . VAL A 1 88 ? -5.212 -1.000 2.250 1.00 90.50 88 VAL A N 1
ATOM 679 C CA . VAL A 1 88 ? -5.006 -1.486 0.882 1.00 90.50 88 VAL A CA 1
ATOM 680 C C . VAL A 1 88 ? -3.773 -0.768 0.344 1.00 90.50 88 VAL A C 1
ATOM 682 O O . VAL A 1 88 ? -3.890 0.384 -0.087 1.00 90.50 88 VAL A O 1
ATOM 685 N N . PRO A 1 89 ? -2.578 -1.378 0.384 1.00 90.94 89 PRO A N 1
ATOM 686 C CA . PRO A 1 89 ? -1.374 -0.621 0.114 1.00 90.94 89 PRO A CA 1
ATOM 687 C C . PRO A 1 89 ? -1.232 -0.373 -1.392 1.00 90.94 89 PRO A C 1
ATOM 689 O O . PRO A 1 89 ? -1.621 -1.186 -2.241 1.00 90.94 89 PRO A O 1
ATOM 692 N N . ASN A 1 90 ? -0.690 0.790 -1.735 1.00 87.62 90 ASN A N 1
ATOM 693 C CA . ASN A 1 90 ? -0.499 1.205 -3.114 1.00 87.62 90 ASN A CA 1
ATOM 694 C C . ASN A 1 90 ? 0.988 1.441 -3.373 1.00 87.62 90 ASN A C 1
ATOM 696 O O . ASN A 1 90 ? 1.559 2.424 -2.923 1.00 87.62 90 ASN A O 1
ATOM 700 N N . TRP A 1 91 ? 1.614 0.552 -4.138 1.00 86.19 91 TRP A N 1
ATOM 701 C CA . TRP A 1 91 ? 3.027 0.660 -4.500 1.00 86.19 91 TRP A CA 1
ATOM 702 C C . TRP A 1 91 ? 3.268 1.724 -5.557 1.00 86.19 91 TRP A C 1
ATOM 704 O O . TRP A 1 91 ? 4.401 2.101 -5.761 1.00 86.19 91 TRP A O 1
ATOM 714 N N . TYR A 1 92 ? 2.232 2.212 -6.246 1.00 84.62 92 TYR A N 1
ATOM 715 C CA . TYR A 1 92 ? 2.369 3.313 -7.200 1.00 84.62 92 TYR A CA 1
ATOM 716 C C . TYR A 1 92 ? 3.427 3.089 -8.310 1.00 84.62 92 TYR A C 1
ATOM 718 O O . TYR A 1 92 ? 4.201 3.984 -8.630 1.00 84.62 92 TYR A O 1
ATOM 726 N N . PHE A 1 93 ? 3.470 1.885 -8.901 1.00 86.81 93 PHE A N 1
ATOM 727 C CA . PHE A 1 93 ? 4.395 1.541 -9.997 1.00 86.81 93 PHE A CA 1
ATOM 728 C C . PHE A 1 93 ? 4.406 2.580 -11.132 1.00 86.81 93 PHE A C 1
ATOM 730 O O . PHE A 1 93 ? 3.342 3.040 -11.552 1.00 86.81 93 PHE A O 1
ATOM 737 N N . GLY A 1 94 ? 5.601 2.886 -11.651 1.00 85.69 94 GLY A N 1
ATOM 738 C CA . GLY A 1 94 ? 5.835 3.986 -12.595 1.00 85.69 94 GLY A CA 1
ATOM 739 C C . GLY A 1 94 ? 5.974 5.352 -11.917 1.00 85.69 94 GLY A C 1
ATOM 740 O O . GLY A 1 94 ? 5.729 6.377 -12.548 1.00 85.69 94 GLY A O 1
ATOM 741 N N . ASN A 1 95 ? 6.329 5.385 -10.630 1.00 86.75 95 ASN A N 1
ATOM 742 C CA . ASN A 1 95 ? 6.589 6.631 -9.920 1.00 86.75 95 ASN A CA 1
ATOM 743 C C . ASN A 1 95 ? 7.804 7.358 -10.530 1.00 86.75 95 ASN A C 1
ATOM 745 O O . ASN A 1 95 ? 8.823 6.738 -10.841 1.00 86.75 95 ASN A O 1
ATOM 749 N N . ARG A 1 96 ? 7.714 8.683 -10.691 1.00 87.12 96 ARG A N 1
ATOM 750 C CA . ARG A 1 96 ? 8.834 9.512 -11.178 1.00 87.12 96 ARG A CA 1
ATOM 751 C C . ARG A 1 96 ? 9.966 9.700 -10.163 1.00 87.12 96 ARG A C 1
ATOM 753 O O . ARG A 1 96 ? 11.033 10.153 -10.545 1.00 87.12 96 ARG A O 1
ATOM 760 N N . TYR A 1 97 ? 9.726 9.366 -8.898 1.00 87.25 97 TYR A N 1
ATOM 761 C CA . TYR A 1 97 ? 10.682 9.473 -7.794 1.00 87.25 97 TYR A CA 1
ATOM 762 C C . TYR A 1 97 ? 11.197 8.108 -7.327 1.00 87.25 97 TYR A C 1
ATOM 764 O O . TYR A 1 97 ? 11.627 7.993 -6.184 1.00 87.25 97 TYR A O 1
ATOM 772 N N . VAL A 1 98 ? 11.149 7.076 -8.177 1.00 88.81 98 VAL A N 1
ATOM 773 C CA . VAL A 1 98 ? 11.665 5.738 -7.832 1.00 88.81 98 VAL A CA 1
ATOM 774 C C . VAL A 1 98 ? 13.120 5.785 -7.355 1.00 88.81 98 VAL A C 1
ATOM 776 O O . VAL A 1 98 ? 13.451 5.131 -6.374 1.00 88.81 98 VAL A O 1
ATOM 779 N N . ASP A 1 99 ? 13.940 6.663 -7.934 1.00 87.56 99 ASP A N 1
ATOM 780 C CA . ASP A 1 99 ? 15.347 6.843 -7.549 1.00 87.56 99 ASP A CA 1
ATOM 781 C C . ASP A 1 99 ? 15.524 7.341 -6.105 1.00 87.56 99 ASP A C 1
ATOM 783 O O . ASP A 1 99 ? 16.577 7.156 -5.502 1.00 87.56 99 ASP A O 1
ATOM 787 N N . ARG A 1 100 ? 14.492 7.966 -5.518 1.00 86.25 100 ARG A N 1
ATOM 788 C CA . ARG A 1 100 ? 14.515 8.400 -4.112 1.00 86.25 100 ARG A CA 1
ATOM 789 C C . ARG A 1 100 ? 14.228 7.262 -3.134 1.00 86.25 100 ARG A C 1
ATOM 791 O O . ARG A 1 100 ? 14.525 7.425 -1.960 1.00 86.25 100 ARG A O 1
ATOM 798 N N . LEU A 1 101 ? 13.667 6.142 -3.595 1.00 84.38 101 LEU A N 1
ATOM 799 C CA . LEU A 1 101 ? 13.316 4.982 -2.765 1.00 84.38 101 LEU A CA 1
ATOM 800 C C . LEU A 1 101 ? 14.517 4.068 -2.466 1.00 84.38 101 LEU A C 1
ATOM 802 O O . LEU A 1 101 ? 14.352 3.018 -1.867 1.00 84.38 101 LEU A O 1
ATOM 806 N N . GLY A 1 102 ? 15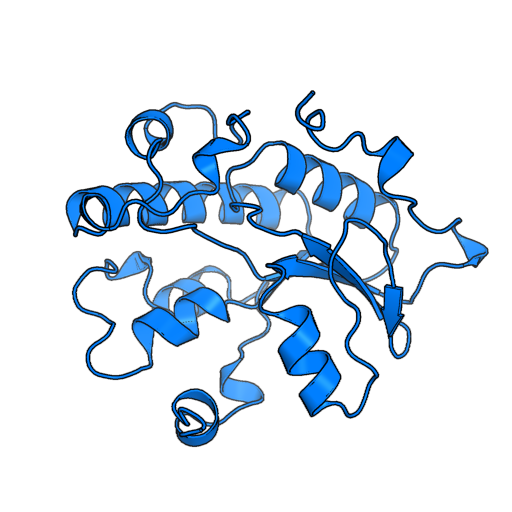.724 4.445 -2.894 1.00 70.50 102 GLY A N 1
ATOM 807 C CA . GLY A 1 102 ? 16.973 3.782 -2.509 1.00 70.50 102 GLY A CA 1
ATOM 808 C C . GLY A 1 102 ? 17.663 4.407 -1.290 1.00 70.50 102 GLY A C 1
ATOM 809 O O . GLY A 1 102 ? 18.830 4.106 -1.052 1.00 70.50 102 GLY A O 1
ATOM 810 N N . SER A 1 103 ? 17.007 5.328 -0.574 1.00 75.88 103 SER A N 1
ATOM 811 C CA . SER A 1 103 ? 17.546 5.947 0.643 1.00 75.88 103 SER A CA 1
ATOM 812 C C . SER A 1 103 ? 17.272 5.099 1.892 1.00 75.88 103 SER A C 1
ATOM 814 O O . SER A 1 103 ? 16.405 4.230 1.892 1.00 75.88 103 SER A O 1
ATOM 816 N N . ASP A 1 104 ? 17.970 5.400 2.993 1.00 78.50 104 ASP A N 1
ATOM 817 C CA . ASP A 1 104 ? 17.729 4.769 4.305 1.00 78.50 104 ASP A CA 1
ATOM 818 C C . ASP A 1 104 ? 16.357 5.139 4.915 1.00 78.50 104 ASP A C 1
ATOM 820 O O . ASP A 1 104 ? 15.921 4.557 5.910 1.00 78.50 104 ASP A O 1
ATOM 824 N N . GLU A 1 105 ? 15.665 6.131 4.346 1.00 90.75 105 GLU A N 1
ATOM 825 C CA . GLU A 1 105 ? 14.389 6.636 4.845 1.00 90.75 105 GLU A CA 1
ATOM 826 C C . GLU A 1 105 ? 13.210 5.881 4.213 1.00 90.75 105 GLU A C 1
ATOM 828 O O . GLU A 1 105 ? 12.957 5.975 3.013 1.00 90.75 105 GLU A O 1
ATOM 833 N N . LEU A 1 106 ? 12.441 5.157 5.034 1.00 92.81 106 LEU A N 1
ATOM 834 C CA . LEU A 1 106 ? 11.311 4.350 4.555 1.00 92.81 106 LEU A CA 1
ATOM 835 C C . LEU A 1 106 ? 10.115 5.186 4.079 1.00 92.81 106 LEU A C 1
ATOM 837 O O . LEU A 1 106 ? 9.482 4.842 3.080 1.00 92.81 106 LEU A O 1
ATOM 841 N N . PHE A 1 107 ? 9.780 6.264 4.788 1.00 92.81 107 PHE A N 1
ATOM 842 C CA . PHE A 1 107 ? 8.591 7.069 4.506 1.00 92.81 107 PHE A CA 1
ATOM 843 C C . PHE A 1 107 ? 8.997 8.467 4.068 1.00 92.81 107 PHE A C 1
ATOM 845 O O . PHE A 1 107 ? 9.448 9.269 4.873 1.00 92.81 107 PHE A O 1
ATOM 852 N N . LEU A 1 108 ? 8.822 8.751 2.782 1.00 89.00 108 LEU A N 1
ATOM 853 C CA . LEU A 1 108 ? 9.302 9.965 2.146 1.00 89.00 108 LEU A CA 1
ATOM 854 C C . LEU A 1 108 ? 8.213 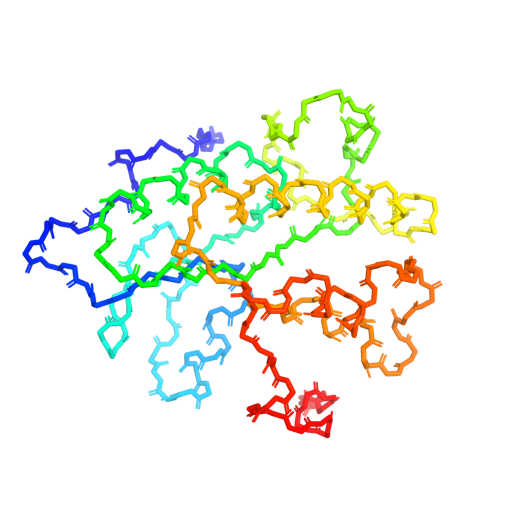11.034 2.064 1.00 89.00 108 LEU A C 1
ATOM 856 O O . LEU A 1 108 ? 7.067 10.758 1.695 1.00 89.00 108 LEU A O 1
ATOM 860 N N . ASP A 1 109 ? 8.623 12.281 2.274 1.00 87.06 109 ASP A N 1
ATOM 861 C CA . ASP A 1 109 ? 7.883 13.454 1.818 1.00 87.06 109 ASP A CA 1
ATOM 862 C C . ASP A 1 109 ? 8.117 13.653 0.315 1.00 87.06 109 ASP A C 1
ATOM 864 O O . ASP A 1 109 ? 9.173 14.123 -0.144 1.00 87.06 109 ASP A O 1
ATOM 868 N N . LEU A 1 110 ? 7.121 13.261 -0.478 1.00 80.69 110 LEU A N 1
ATOM 869 C CA . LEU A 1 110 ? 7.130 13.452 -1.922 1.00 80.69 110 LEU A CA 1
ATOM 870 C C . LEU A 1 110 ? 6.169 14.582 -2.315 1.00 80.69 110 LEU A C 1
ATOM 872 O O . LEU A 1 110 ? 5.105 14.738 -1.718 1.00 80.69 110 LEU A O 1
ATOM 876 N N . PRO A 1 111 ? 6.506 15.385 -3.338 1.00 78.19 111 PRO A N 1
ATOM 877 C CA . PRO A 1 111 ? 5.586 16.399 -3.840 1.00 78.19 111 PRO A CA 1
ATOM 878 C C . PRO A 1 111 ? 4.347 15.737 -4.454 1.00 78.19 111 PRO A C 1
ATOM 880 O O . PRO A 1 111 ? 4.417 14.603 -4.926 1.00 78.19 111 PRO A O 1
ATOM 883 N N . LEU A 1 112 ? 3.234 16.475 -4.551 1.00 66.25 112 LEU A N 1
ATOM 884 C CA . LEU A 1 112 ? 1.982 15.946 -5.114 1.00 66.25 112 LEU A CA 1
ATOM 885 C C . LEU A 1 112 ? 2.142 15.397 -6.546 1.00 66.25 112 LEU A C 1
ATOM 887 O O . LEU A 1 112 ? 1.383 14.555 -6.998 1.00 66.25 112 LEU A O 1
ATOM 891 N N . GLU A 1 113 ? 3.146 15.846 -7.294 1.00 66.75 113 GLU A N 1
ATOM 892 C CA . GLU A 1 113 ? 3.429 15.328 -8.636 1.00 66.75 113 GLU A CA 1
ATOM 893 C C . GLU A 1 113 ? 3.954 13.885 -8.646 1.00 66.75 113 GLU A C 1
ATOM 895 O O . GLU A 1 113 ? 3.958 13.239 -9.697 1.00 66.75 113 GLU A O 1
ATOM 900 N N . ALA A 1 114 ? 4.371 13.358 -7.489 1.00 64.38 114 ALA A N 1
ATOM 901 C CA . ALA A 1 114 ? 4.726 11.950 -7.292 1.00 64.38 114 ALA A CA 1
ATOM 902 C C . ALA A 1 114 ? 3.543 11.016 -7.532 1.00 64.38 114 ALA A C 1
ATOM 904 O O . ALA A 1 114 ? 3.712 9.810 -7.695 1.00 64.38 114 ALA A O 1
ATOM 905 N N . TYR A 1 115 ? 2.350 11.597 -7.585 1.00 67.19 115 TYR A N 1
ATOM 906 C CA . TYR A 1 115 ? 1.078 10.967 -7.867 1.00 67.19 115 TYR A CA 1
ATOM 907 C C . TYR A 1 115 ? 0.774 10.904 -9.365 1.00 67.19 115 TYR A C 1
ATOM 909 O O . TYR A 1 115 ? -0.377 10.727 -9.747 1.00 67.19 115 TYR A O 1
ATOM 917 N N . ASN A 1 116 ? 1.777 11.074 -10.227 1.00 71.69 116 ASN A N 1
ATOM 918 C CA . ASN A 1 116 ? 1.649 10.837 -11.657 1.00 71.69 116 ASN A CA 1
ATOM 919 C C . ASN A 1 116 ? 2.450 9.594 -12.036 1.00 71.69 116 ASN A C 1
ATOM 921 O O . ASN A 1 116 ? 3.664 9.536 -11.831 1.00 71.69 116 ASN A O 1
ATOM 925 N N . VAL A 1 117 ? 1.766 8.607 -12.615 1.00 77.56 117 VAL A N 1
ATOM 926 C CA . VAL A 1 117 ? 2.415 7.427 -13.194 1.00 77.56 117 VAL A CA 1
ATOM 927 C C . VAL A 1 117 ? 3.035 7.814 -14.533 1.00 77.56 117 VAL A C 1
ATOM 929 O O . VAL A 1 117 ? 2.334 8.219 -15.459 1.00 77.56 117 VAL A O 1
ATOM 932 N N . VAL A 1 118 ? 4.348 7.651 -14.636 1.00 85.69 118 VAL A N 1
ATOM 933 C CA . VAL A 1 118 ? 5.127 7.792 -15.867 1.00 85.69 118 VAL A CA 1
ATOM 934 C C . VAL A 1 118 ? 5.274 6.399 -16.468 1.00 85.69 118 VAL A C 1
ATOM 936 O O . VAL A 1 118 ? 5.835 5.497 -15.845 1.00 85.69 118 VAL A O 1
ATOM 939 N N . ARG A 1 119 ? 4.712 6.185 -17.661 1.00 84.69 119 ARG A N 1
ATOM 940 C CA . ARG A 1 119 ? 4.632 4.849 -18.275 1.00 84.69 119 ARG A CA 1
ATOM 941 C C . ARG A 1 119 ? 6.019 4.285 -18.572 1.00 84.69 119 ARG A C 1
ATOM 943 O O . ARG A 1 119 ? 6.233 3.086 -18.426 1.00 84.69 119 ARG A O 1
ATOM 950 N N . GLU A 1 120 ? 6.938 5.157 -18.951 1.00 86.94 120 GLU A N 1
ATOM 951 C CA . GLU A 1 120 ? 8.341 4.876 -19.243 1.00 86.94 120 GLU A CA 1
ATOM 952 C C . GLU A 1 120 ? 9.077 4.340 -18.003 1.00 86.94 120 GLU A C 1
ATOM 954 O O . GLU A 1 120 ? 9.990 3.526 -18.124 1.00 86.94 120 GLU A O 1
ATOM 959 N N . ASN A 1 121 ? 8.612 4.708 -16.804 1.00 87.62 121 ASN A N 1
ATOM 960 C CA . ASN A 1 121 ? 9.169 4.233 -15.541 1.00 87.62 121 ASN A CA 1
ATOM 961 C C . ASN A 1 121 ? 8.604 2.875 -15.101 1.00 87.62 121 ASN A C 1
ATOM 963 O O . ASN A 1 121 ? 9.018 2.366 -14.063 1.00 87.62 121 ASN A O 1
ATOM 967 N N . VAL A 1 122 ? 7.665 2.279 -15.844 1.00 88.25 122 VAL A N 1
ATOM 968 C CA . VAL A 1 122 ? 7.145 0.932 -15.562 1.00 88.25 122 VAL A CA 1
ATOM 969 C C . VAL A 1 122 ? 8.039 -0.101 -16.249 1.00 88.25 122 VAL A C 1
ATOM 971 O O . VAL A 1 122 ? 7.709 -0.631 -17.311 1.00 88.25 122 VAL A O 1
ATOM 974 N N . ASN A 1 123 ? 9.180 -0.391 -15.634 1.00 89.25 123 ASN A N 1
ATOM 975 C CA . ASN A 1 123 ? 10.158 -1.373 -16.101 1.00 89.25 123 ASN A CA 1
ATOM 976 C C . ASN A 1 123 ? 10.599 -2.295 -14.946 1.00 89.25 123 ASN A C 1
ATOM 978 O O . ASN A 1 123 ? 10.186 -2.096 -13.805 1.00 89.25 123 ASN A O 1
ATOM 982 N N . ALA A 1 124 ? 11.368 -3.345 -15.251 1.00 90.56 124 ALA A N 1
ATOM 983 C CA . ALA A 1 124 ? 11.738 -4.365 -14.266 1.00 90.56 124 ALA A CA 1
ATOM 984 C C . ALA A 1 124 ? 12.599 -3.807 -13.118 1.00 90.56 124 ALA A C 1
ATOM 986 O O . ALA A 1 124 ? 12.270 -4.048 -11.962 1.00 90.56 124 ALA A O 1
ATOM 987 N N . GLU A 1 125 ? 13.628 -3.018 -13.436 1.00 92.19 125 GLU A N 1
ATOM 988 C CA . GLU A 1 125 ? 14.555 -2.420 -12.464 1.00 92.19 125 GLU A CA 1
ATOM 989 C C . GLU A 1 125 ? 13.826 -1.491 -11.489 1.00 92.19 125 GLU A C 1
ATOM 991 O O . GLU A 1 125 ? 13.888 -1.663 -10.273 1.00 92.19 125 GLU A O 1
ATOM 996 N N . HIS A 1 126 ? 13.038 -0.552 -12.012 1.00 92.50 126 HIS A N 1
ATOM 997 C CA . HIS A 1 126 ? 12.251 0.340 -11.171 1.00 92.50 126 HIS A CA 1
ATOM 998 C C . HIS A 1 126 ? 11.245 -0.435 -10.328 1.00 92.50 126 HIS A C 1
ATOM 1000 O O . HIS A 1 126 ? 11.086 -0.160 -9.144 1.00 92.50 126 HIS A O 1
ATOM 1006 N N . ASN A 1 127 ? 10.556 -1.420 -10.902 1.00 91.31 127 ASN A N 1
ATOM 1007 C CA . ASN A 1 127 ? 9.589 -2.202 -10.143 1.00 91.31 127 ASN A CA 1
ATOM 1008 C C . ASN A 1 127 ? 10.242 -3.022 -9.024 1.00 91.31 127 ASN A C 1
ATOM 1010 O O . ASN A 1 127 ? 9.587 -3.242 -8.007 1.00 91.31 127 ASN A O 1
ATOM 1014 N N . GLU A 1 128 ? 11.492 -3.448 -9.191 1.00 92.94 128 GLU A N 1
ATOM 1015 C CA . GLU A 1 128 ? 12.279 -4.091 -8.141 1.00 92.94 128 GLU A CA 1
ATOM 1016 C C . GLU A 1 128 ? 12.524 -3.145 -6.968 1.00 92.94 128 GLU A C 1
ATOM 1018 O O . GLU A 1 128 ? 12.175 -3.487 -5.838 1.00 92.94 128 GLU A O 1
ATOM 1023 N N . VAL A 1 129 ? 12.972 -1.916 -7.239 1.00 93.38 129 VAL A N 1
ATOM 1024 C CA . VAL A 1 129 ? 13.125 -0.867 -6.217 1.00 93.38 129 VAL A CA 1
ATOM 1025 C C . VAL A 1 129 ? 11.791 -0.576 -5.521 1.00 93.38 129 VAL A C 1
ATOM 1027 O O . VAL A 1 129 ? 11.702 -0.613 -4.295 1.00 93.38 129 VAL A O 1
ATOM 1030 N N . MET A 1 130 ? 10.722 -0.352 -6.293 1.00 91.94 130 MET A N 1
ATOM 1031 C CA . MET A 1 130 ? 9.390 -0.044 -5.757 1.00 91.94 130 MET A CA 1
ATOM 1032 C C . MET A 1 130 ? 8.854 -1.172 -4.864 1.00 91.94 130 MET A C 1
ATOM 1034 O O . MET A 1 130 ? 8.221 -0.901 -3.842 1.00 91.94 130 MET A O 1
ATOM 1038 N N . VAL A 1 131 ? 9.051 -2.436 -5.260 1.00 93.19 131 VAL A N 1
ATOM 1039 C CA . VAL A 1 131 ? 8.622 -3.596 -4.469 1.00 93.19 131 VAL A CA 1
ATOM 1040 C C . VAL A 1 131 ? 9.465 -3.726 -3.218 1.00 93.19 131 VAL A C 1
ATOM 1042 O O . VAL A 1 131 ? 8.876 -3.811 -2.147 1.00 93.19 131 VAL A O 1
ATOM 1045 N N . SER A 1 132 ? 10.791 -3.717 -3.346 1.00 94.06 132 SER A N 1
ATOM 1046 C CA . SER A 1 132 ? 11.714 -3.865 -2.220 1.00 94.06 132 SER A CA 1
ATOM 1047 C C . SER A 1 132 ? 11.415 -2.829 -1.136 1.00 94.06 132 SER A C 1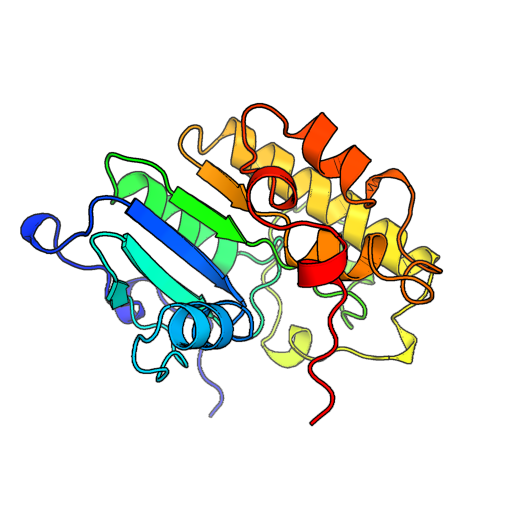
ATOM 1049 O O . SER A 1 132 ? 11.062 -3.184 -0.011 1.00 94.06 132 SER A O 1
ATOM 1051 N N . HIS A 1 133 ? 11.382 -1.549 -1.516 1.00 95.06 133 HIS A N 1
ATOM 1052 C CA . HIS A 1 133 ? 11.091 -0.458 -0.589 1.00 95.06 133 HIS A CA 1
ATOM 1053 C C . HIS A 1 133 ? 9.683 -0.552 0.000 1.00 95.06 133 HIS A C 1
ATOM 1055 O O . HIS A 1 133 ? 9.482 -0.429 1.207 1.00 95.06 133 HIS A O 1
ATOM 1061 N N . GLY A 1 134 ? 8.684 -0.842 -0.841 1.00 94.56 134 GLY A N 1
ATOM 1062 C CA . GLY A 1 134 ? 7.309 -1.020 -0.384 1.00 94.56 134 GLY A CA 1
ATOM 1063 C C . GLY A 1 134 ? 7.154 -2.171 0.615 1.00 94.56 134 GLY A C 1
ATOM 1064 O O . GLY A 1 134 ? 6.362 -2.053 1.548 1.00 94.56 134 GLY A O 1
ATOM 1065 N N . LEU A 1 135 ? 7.909 -3.263 0.459 1.00 95.81 135 LEU A N 1
ATOM 1066 C CA . LEU A 1 135 ? 7.944 -4.362 1.425 1.00 95.81 135 LEU A CA 1
ATOM 1067 C C . LEU A 1 135 ? 8.567 -3.911 2.748 1.00 95.81 135 LEU A C 1
ATOM 1069 O O . LEU A 1 135 ? 7.972 -4.177 3.789 1.00 95.81 135 LEU A O 1
ATOM 1073 N N . SER A 1 136 ? 9.673 -3.165 2.725 1.00 96.12 136 SER A N 1
ATOM 1074 C CA . SER A 1 136 ? 10.281 -2.608 3.941 1.00 96.12 136 SER A CA 1
ATOM 1075 C C . SER A 1 136 ? 9.328 -1.675 4.700 1.00 96.12 136 SER A C 1
ATOM 1077 O O . SER A 1 136 ? 9.218 -1.767 5.924 1.00 96.12 136 SER A O 1
ATOM 1079 N N . CYS A 1 137 ? 8.554 -0.838 3.997 1.00 96.00 137 CYS A N 1
ATOM 1080 C CA . CYS A 1 137 ? 7.500 -0.032 4.624 1.00 96.00 137 CYS A CA 1
ATOM 1081 C C . CYS A 1 137 ? 6.432 -0.908 5.298 1.00 96.00 137 CYS A C 1
ATOM 1083 O O . CYS A 1 137 ? 6.001 -0.618 6.411 1.00 96.00 137 CYS A O 1
ATOM 1085 N N . LEU A 1 138 ? 5.990 -1.984 4.642 1.00 96.56 138 LEU A N 1
ATOM 1086 C CA . LEU A 1 138 ? 4.991 -2.888 5.218 1.00 96.56 138 LEU A CA 1
ATOM 1087 C C . LEU A 1 138 ? 5.514 -3.651 6.431 1.00 96.56 138 LEU A C 1
ATOM 1089 O O . LEU A 1 138 ? 4.760 -3.849 7.379 1.00 96.56 138 LEU A O 1
ATOM 1093 N N . GLU A 1 139 ? 6.779 -4.063 6.422 1.00 96.62 139 GLU A N 1
ATOM 1094 C CA . GLU A 1 139 ? 7.423 -4.700 7.574 1.00 96.62 139 GLU A CA 1
ATOM 1095 C C . GLU A 1 139 ? 7.469 -3.758 8.764 1.00 96.62 139 GLU A C 1
ATOM 1097 O O . GLU A 1 139 ? 7.054 -4.136 9.861 1.00 96.62 139 GLU A O 1
ATOM 1102 N N . TYR A 1 140 ? 7.873 -2.508 8.533 1.00 97.12 140 TYR A N 1
ATOM 1103 C CA . TYR A 1 140 ? 7.820 -1.475 9.556 1.00 97.12 140 TYR A CA 1
ATOM 1104 C C . TYR A 1 140 ? 6.407 -1.342 10.136 1.00 97.12 140 TYR A C 1
ATOM 1106 O O . TYR A 1 140 ? 6.228 -1.426 11.353 1.00 97.12 140 TYR A O 1
ATOM 1114 N N . LEU A 1 141 ? 5.393 -1.189 9.279 1.00 96.44 141 LEU A N 1
ATOM 1115 C CA . LEU A 1 141 ? 4.006 -1.016 9.715 1.00 96.44 141 LEU A CA 1
ATOM 1116 C C . LEU A 1 141 ? 3.472 -2.248 10.460 1.00 96.44 141 LEU A C 1
ATOM 1118 O O . LEU A 1 141 ? 2.783 -2.096 11.464 1.00 96.44 141 LEU A O 1
ATOM 1122 N N . ALA A 1 142 ? 3.796 -3.461 10.008 1.00 95.38 142 ALA A N 1
ATOM 1123 C CA . ALA A 1 142 ? 3.358 -4.703 10.644 1.00 95.38 142 ALA A CA 1
ATOM 1124 C C . ALA A 1 142 ? 3.921 -4.862 12.064 1.00 95.38 142 ALA A C 1
ATOM 1126 O O . ALA A 1 142 ? 3.219 -5.352 12.950 1.00 95.38 142 ALA A O 1
ATOM 1127 N N . VAL A 1 143 ? 5.169 -4.433 12.276 1.00 96.12 143 VAL A N 1
ATOM 1128 C CA . VAL A 1 143 ? 5.844 -4.477 13.579 1.00 96.12 143 VAL A CA 1
ATOM 1129 C C . VAL A 1 143 ? 5.306 -3.403 14.525 1.00 96.12 143 VAL A C 1
ATOM 1131 O O . VAL A 1 143 ? 5.029 -3.697 15.687 1.00 96.12 143 VAL A O 1
ATOM 1134 N N . HIS A 1 144 ? 5.140 -2.167 14.048 1.00 96.38 144 HIS A N 1
ATOM 1135 C CA . HIS A 1 144 ? 4.830 -1.022 14.914 1.00 96.38 144 HIS A CA 1
ATOM 1136 C C . HIS A 1 144 ? 3.327 -0.805 15.129 1.00 96.38 144 HIS A C 1
ATOM 1138 O O . HIS A 1 144 ? 2.927 -0.247 16.151 1.00 96.38 144 HIS A O 1
ATOM 1144 N N . LEU A 1 145 ? 2.480 -1.276 14.210 1.00 95.19 145 LEU A N 1
ATOM 1145 C CA . LEU A 1 145 ? 1.025 -1.140 14.265 1.00 95.19 145 LEU A CA 1
ATOM 1146 C C . LEU A 1 145 ? 0.380 -2.541 14.292 1.00 95.19 145 LEU A C 1
ATOM 1148 O O . LEU A 1 145 ? -0.168 -2.995 13.289 1.00 95.19 145 LEU A O 1
ATOM 1152 N N . PRO A 1 146 ? 0.404 -3.265 15.428 1.00 90.81 146 PRO A N 1
ATOM 1153 C CA . PRO A 1 146 ? 0.034 -4.687 15.488 1.00 90.81 146 PRO A CA 1
ATOM 1154 C C . PRO A 1 146 ? -1.433 -4.979 15.130 1.00 90.81 146 PRO A C 1
ATOM 1156 O O . PRO A 1 146 ? -1.778 -6.103 14.755 1.00 90.81 146 PRO A O 1
ATOM 1159 N N . ARG A 1 147 ? -2.320 -3.979 15.233 1.00 90.44 147 ARG A N 1
ATOM 1160 C CA . ARG A 1 147 ? -3.727 -4.098 14.809 1.00 90.44 147 ARG A CA 1
ATOM 1161 C C . ARG A 1 147 ? -3.939 -3.797 13.326 1.00 90.44 147 ARG A C 1
ATOM 1163 O O . ARG A 1 147 ? -5.077 -3.879 12.861 1.00 90.44 147 ARG A O 1
ATOM 1170 N N . LEU A 1 148 ? -2.884 -3.454 12.591 1.00 93.81 148 LEU A N 1
ATOM 1171 C CA . LEU A 1 148 ? -2.950 -3.201 11.163 1.00 93.81 148 LEU A CA 1
ATOM 1172 C C . LEU A 1 148 ? -3.027 -4.515 10.379 1.00 93.81 148 LEU A C 1
ATOM 1174 O O . LEU A 1 148 ? -2.247 -5.448 10.603 1.00 93.81 148 LEU A O 1
ATOM 1178 N N . LYS A 1 149 ? -3.970 -4.571 9.437 1.00 93.62 149 LYS A N 1
ATOM 1179 C CA . LYS A 1 149 ? -4.130 -5.659 8.472 1.00 93.62 149 LYS A CA 1
ATOM 1180 C C . LYS A 1 149 ? -4.061 -5.130 7.045 1.00 93.62 149 LYS A C 1
ATOM 1182 O O . LYS A 1 149 ? -4.627 -4.087 6.722 1.00 93.62 149 LYS A O 1
ATOM 1187 N N . PHE A 1 150 ? -3.394 -5.875 6.178 1.00 93.69 150 PHE A N 1
ATOM 1188 C CA . PHE A 1 150 ? -3.204 -5.549 4.777 1.00 93.69 150 PHE A CA 1
ATOM 1189 C C . PHE A 1 150 ? -4.207 -6.281 3.893 1.00 93.69 150 PHE A C 1
ATOM 1191 O O . PHE A 1 150 ? -4.518 -7.454 4.102 1.00 93.69 150 PHE A O 1
ATOM 1198 N N . ILE A 1 151 ? -4.668 -5.586 2.859 1.00 91.06 151 ILE A N 1
ATOM 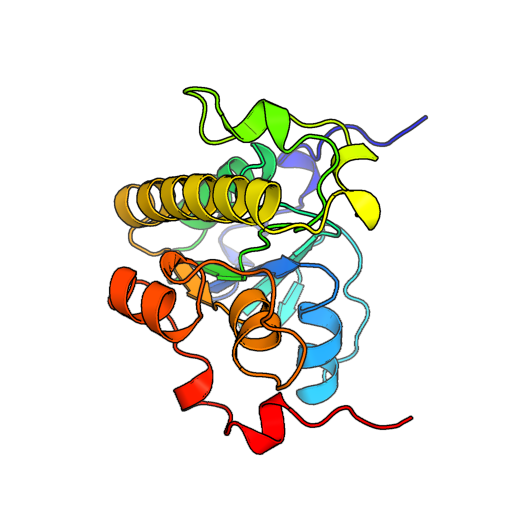1199 C CA . ILE A 1 151 ? -5.486 -6.134 1.782 1.00 91.06 151 ILE A CA 1
ATOM 1200 C C . ILE A 1 151 ? -4.713 -5.911 0.479 1.00 91.06 151 ILE A C 1
ATOM 1202 O O . ILE A 1 151 ? -4.750 -4.828 -0.109 1.00 91.06 151 ILE A O 1
ATOM 1206 N N . PHE A 1 152 ? -3.991 -6.926 -0.004 1.00 89.50 152 PHE A N 1
ATOM 1207 C CA . PHE A 1 152 ? -3.104 -6.813 -1.177 1.00 89.50 152 PHE A CA 1
ATOM 1208 C C . PHE A 1 152 ? -3.835 -6.821 -2.530 1.00 89.50 152 PHE A C 1
ATOM 1210 O O . PHE A 1 152 ? -3.379 -7.412 -3.510 1.00 89.50 152 PHE A O 1
ATOM 1217 N N . TRP A 1 153 ? -4.957 -6.109 -2.623 1.00 83.56 153 TRP A N 1
ATOM 1218 C CA . TRP A 1 153 ? -5.804 -6.043 -3.814 1.00 83.56 153 TRP A CA 1
ATOM 1219 C C . TRP A 1 153 ? -5.068 -5.519 -5.056 1.00 83.56 153 TRP A C 1
ATOM 1221 O O . TRP A 1 153 ? -5.140 -6.099 -6.142 1.00 83.56 153 TRP A O 1
ATOM 1231 N N . CYS A 1 154 ? -4.330 -4.414 -4.914 1.00 81.88 154 CYS A N 1
ATOM 1232 C CA . CYS A 1 154 ? -3.625 -3.789 -6.034 1.00 81.88 154 CYS A CA 1
ATOM 1233 C C . CYS A 1 154 ? -2.507 -4.680 -6.601 1.00 81.88 154 CYS A C 1
ATOM 1235 O O . CYS A 1 154 ? -2.261 -4.643 -7.809 1.00 81.88 154 CYS A O 1
ATOM 1237 N N . ILE A 1 155 ? -1.844 -5.472 -5.753 1.00 86.38 155 ILE A N 1
ATOM 1238 C CA . ILE A 1 155 ? -0.819 -6.444 -6.157 1.00 86.38 155 ILE A CA 1
ATOM 1239 C C . ILE A 1 155 ? -1.468 -7.678 -6.777 1.00 86.38 155 ILE A C 1
ATOM 1241 O O . ILE A 1 155 ? -1.053 -8.087 -7.864 1.00 86.38 155 ILE A O 1
ATOM 1245 N N . ALA A 1 156 ? -2.536 -8.206 -6.172 1.00 85.75 156 ALA A N 1
ATOM 1246 C CA . ALA A 1 156 ? -3.329 -9.286 -6.750 1.00 85.75 156 ALA A CA 1
ATOM 1247 C C . ALA A 1 156 ? -3.726 -8.952 -8.197 1.00 85.75 156 ALA A C 1
ATOM 1249 O O . ALA A 1 156 ? -3.453 -9.729 -9.109 1.00 85.75 156 ALA A O 1
ATOM 1250 N N . ARG A 1 157 ? -4.251 -7.743 -8.468 1.00 80.31 157 ARG A N 1
ATOM 1251 C CA . ARG A 1 157 ? -4.682 -7.348 -9.829 1.00 80.31 157 ARG A CA 1
ATOM 1252 C C . ARG A 1 157 ? -3.550 -7.279 -10.839 1.00 80.31 157 ARG A C 1
ATOM 1254 O O . ARG A 1 157 ? -3.796 -7.426 -12.033 1.00 80.31 157 ARG A O 1
ATOM 1261 N N . ARG A 1 158 ? -2.333 -6.989 -10.391 1.00 80.62 158 ARG A N 1
ATOM 1262 C CA . ARG A 1 158 ? -1.160 -6.924 -11.267 1.00 80.62 158 ARG A CA 1
ATOM 1263 C C . ARG A 1 158 ? -0.567 -8.304 -11.526 1.00 80.62 158 ARG A C 1
ATOM 1265 O O . ARG A 1 158 ? -0.023 -8.517 -12.602 1.00 80.62 158 ARG A O 1
ATOM 1272 N N . THR A 1 159 ? -0.688 -9.217 -10.566 1.00 85.69 159 THR A N 1
ATOM 1273 C CA . THR A 1 159 ? 0.087 -10.465 -10.551 1.00 85.69 159 THR A CA 1
ATOM 1274 C C . THR A 1 159 ? -0.738 -11.718 -10.840 1.00 85.69 159 THR A C 1
ATOM 1276 O O . THR A 1 159 ? -0.190 -12.701 -11.318 1.00 85.69 159 THR A O 1
ATOM 1279 N N . LEU A 1 160 ? -2.055 -11.682 -10.621 1.00 79.94 160 LEU A N 1
ATOM 1280 C CA . LEU A 1 160 ? -2.957 -12.808 -10.885 1.00 79.94 160 LEU A CA 1
ATOM 1281 C C . LEU A 1 160 ? -3.710 -12.690 -12.218 1.00 79.94 160 LEU A C 1
ATOM 1283 O O . LEU A 1 160 ? -4.222 -13.684 -12.720 1.00 79.94 160 LEU A O 1
ATOM 1287 N N . ILE A 1 161 ? -3.789 -11.491 -12.811 1.00 74.25 161 ILE A N 1
ATOM 1288 C CA . ILE A 1 161 ? -4.436 -11.297 -14.118 1.00 74.25 161 ILE A CA 1
ATOM 1289 C C . ILE A 1 161 ? -3.430 -11.642 -15.232 1.00 74.25 161 ILE A C 1
ATOM 1291 O O . ILE A 1 161 ? -2.397 -10.967 -15.330 1.00 74.25 161 ILE A O 1
ATOM 1295 N N . PRO A 1 162 ? -3.727 -12.623 -16.110 1.00 63.19 162 PRO A N 1
ATOM 1296 C CA . PRO A 1 162 ? -2.835 -13.011 -17.203 1.00 63.19 162 PRO A CA 1
ATOM 1297 C C . PRO A 1 162 ? -2.426 -11.818 -18.086 1.00 63.19 162 PRO A C 1
ATOM 1299 O O . PRO A 1 162 ? -3.223 -10.909 -18.334 1.00 63.19 162 PRO A O 1
ATOM 1302 N N . ASN A 1 163 ? -1.181 -11.822 -18.577 1.00 59.94 163 ASN A N 1
ATOM 1303 C CA . ASN A 1 163 ? -0.584 -10.790 -19.446 1.00 59.94 163 ASN A CA 1
ATOM 1304 C C . ASN A 1 163 ? -0.378 -9.394 -18.814 1.00 59.94 163 ASN A C 1
ATOM 1306 O O . ASN A 1 163 ? -0.152 -8.424 -19.538 1.00 59.94 163 ASN A O 1
ATOM 1310 N N . ARG A 1 164 ? -0.449 -9.257 -17.479 1.00 63.53 164 ARG A N 1
ATOM 1311 C CA . ARG A 1 164 ? -0.091 -8.015 -16.752 1.00 63.53 164 ARG A CA 1
ATOM 1312 C C . ARG A 1 164 ? 1.138 -8.138 -15.845 1.00 63.53 164 ARG A C 1
ATOM 1314 O O . ARG A 1 164 ? 1.581 -7.136 -15.292 1.00 63.53 164 ARG A O 1
ATOM 1321 N N . THR A 1 165 ? 1.686 -9.343 -15.732 1.00 56.22 165 THR A N 1
ATOM 1322 C CA . THR A 1 165 ? 2.707 -9.767 -14.764 1.00 56.22 165 THR A CA 1
ATOM 1323 C C . THR A 1 165 ? 4.148 -9.469 -15.145 1.00 56.22 165 THR A C 1
ATOM 1325 O O . THR A 1 165 ? 5.024 -9.668 -14.312 1.00 56.22 165 THR A O 1
ATOM 1328 N N . SER A 1 166 ? 4.433 -9.029 -16.372 1.00 60.97 166 SER A N 1
ATOM 1329 C CA . SER A 1 166 ? 5.788 -9.165 -16.928 1.00 60.97 166 SER A CA 1
ATOM 1330 C C . SER A 1 166 ? 6.871 -8.326 -16.242 1.00 60.97 166 SER A C 1
ATOM 1332 O O . SER A 1 166 ? 8.039 -8.501 -16.563 1.00 60.97 166 SER A O 1
ATOM 1334 N N . THR A 1 167 ? 6.515 -7.415 -15.334 1.00 81.06 167 THR A N 1
ATOM 1335 C CA . THR A 1 167 ? 7.473 -6.497 -14.707 1.00 81.06 167 THR A CA 1
ATOM 1336 C C . THR A 1 167 ? 7.448 -6.492 -13.180 1.00 81.06 167 THR A C 1
ATOM 1338 O O . THR A 1 167 ? 8.234 -5.759 -12.595 1.00 81.06 167 THR A O 1
ATOM 1341 N N . VAL A 1 168 ? 6.579 -7.256 -12.504 1.00 88.44 168 VAL A N 1
ATOM 1342 C CA . VAL A 1 168 ? 6.600 -7.334 -11.027 1.00 88.44 168 VAL A CA 1
ATOM 1343 C C . VAL A 1 168 ? 7.554 -8.461 -10.602 1.00 88.44 168 VAL A C 1
ATOM 1345 O O . VAL A 1 168 ? 7.335 -9.600 -11.027 1.00 88.44 168 VAL A O 1
ATOM 1348 N N . PRO A 1 169 ? 8.587 -8.190 -9.781 1.00 91.88 169 PRO A N 1
ATOM 1349 C CA . PRO A 1 169 ? 9.532 -9.211 -9.321 1.00 91.88 169 PRO A CA 1
ATOM 1350 C C . PRO A 1 169 ? 8.848 -10.273 -8.452 1.00 91.88 169 PRO A C 1
ATOM 1352 O O . PRO A 1 169 ? 7.770 -10.037 -7.902 1.00 91.88 169 PRO A O 1
ATOM 1355 N N . LEU A 1 170 ? 9.495 -11.435 -8.297 1.00 91.50 170 LEU A N 1
ATOM 1356 C CA . LEU A 1 170 ? 8.953 -12.585 -7.561 1.00 91.50 170 LEU A CA 1
ATOM 1357 C C . LEU A 1 170 ? 8.480 -12.208 -6.150 1.00 91.50 170 LEU A C 1
ATOM 1359 O O . LEU A 1 170 ? 7.358 -12.541 -5.782 1.00 91.50 170 LEU A O 1
ATOM 1363 N N . GLU A 1 171 ? 9.283 -11.459 -5.395 1.00 92.75 171 GLU A N 1
ATOM 1364 C CA . GLU A 1 171 ? 8.941 -11.052 -4.024 1.00 92.75 171 GLU A CA 1
ATOM 1365 C C . GLU A 1 171 ? 7.709 -10.141 -3.943 1.00 92.75 171 GLU A C 1
ATOM 1367 O O . GLU A 1 171 ? 7.026 -10.110 -2.924 1.00 92.75 171 GLU A O 1
ATOM 1372 N N . GLY A 1 172 ? 7.393 -9.432 -5.029 1.00 91.62 172 GLY A N 1
ATOM 1373 C CA . GLY A 1 172 ? 6.210 -8.583 -5.151 1.00 91.62 172 GLY A CA 1
ATOM 1374 C C . GLY A 1 172 ? 4.988 -9.313 -5.702 1.00 91.62 172 GLY A C 1
ATOM 1375 O O . GLY A 1 172 ? 3.948 -8.685 -5.912 1.00 91.62 172 GLY A O 1
ATOM 1376 N N . GLN A 1 173 ? 5.088 -10.615 -5.982 1.00 91.62 173 GLN A N 1
ATOM 1377 C CA . GLN A 1 173 ? 3.953 -11.406 -6.445 1.00 91.62 173 GLN A CA 1
ATOM 1378 C C . GLN A 1 173 ? 2.984 -11.681 -5.305 1.00 91.62 173 GLN A C 1
ATOM 1380 O O . GLN A 1 173 ? 3.392 -11.953 -4.179 1.00 91.62 173 GLN A O 1
ATOM 1385 N N . TYR A 1 174 ? 1.686 -11.667 -5.614 1.00 91.00 174 TYR A N 1
ATOM 1386 C CA . TYR A 1 174 ? 0.629 -11.776 -4.613 1.00 91.00 174 TYR A CA 1
ATOM 1387 C C . TYR A 1 174 ? 0.839 -12.917 -3.615 1.00 91.00 174 TYR A C 1
ATOM 1389 O O . TYR A 1 174 ? 0.837 -12.662 -2.417 1.00 91.00 174 TYR A O 1
ATOM 1397 N N . LEU A 1 175 ? 1.088 -14.136 -4.103 1.00 90.88 175 LEU A N 1
ATOM 1398 C CA . LEU A 1 175 ? 1.274 -15.311 -3.247 1.00 90.88 175 LEU A CA 1
ATOM 1399 C C . LEU A 1 175 ? 2.496 -15.194 -2.321 1.00 90.88 175 LEU A C 1
ATOM 1401 O O . LEU A 1 175 ? 2.465 -15.697 -1.202 1.00 90.88 175 LEU A O 1
ATOM 1405 N N . GLN A 1 176 ? 3.562 -14.524 -2.768 1.00 94.44 176 GLN A N 1
ATOM 1406 C CA . GLN A 1 176 ? 4.760 -14.316 -1.950 1.00 94.44 176 GLN A CA 1
ATOM 1407 C C . GLN A 1 176 ? 4.494 -13.280 -0.858 1.00 94.44 176 GLN A C 1
ATOM 1409 O O . GLN A 1 176 ? 4.793 -13.518 0.312 1.00 94.44 176 GLN A O 1
ATOM 1414 N N . VAL A 1 177 ? 3.858 -12.162 -1.218 1.00 94.50 177 VAL A N 1
ATOM 1415 C CA . VAL A 1 177 ? 3.533 -11.090 -0.271 1.00 94.50 177 VAL A CA 1
ATOM 1416 C C . VAL A 1 177 ? 2.522 -11.570 0.778 1.00 94.50 177 VAL A C 1
ATOM 1418 O O . VAL A 1 177 ? 2.734 -11.353 1.970 1.00 94.50 177 VAL A O 1
ATOM 1421 N N . THR A 1 178 ? 1.455 -12.274 0.382 1.00 92.88 178 THR A N 1
ATOM 1422 C CA . THR A 1 178 ? 0.475 -12.816 1.342 1.00 92.88 178 THR A CA 1
ATOM 1423 C C . THR A 1 178 ? 1.100 -13.837 2.285 1.00 92.88 178 THR A C 1
ATOM 1425 O O . THR A 1 178 ? 0.776 -13.835 3.469 1.00 92.88 178 THR A O 1
ATOM 1428 N N . SER A 1 179 ? 2.023 -14.671 1.795 1.00 93.75 179 SER A N 1
ATOM 1429 C CA . SER A 1 179 ? 2.763 -15.616 2.633 1.00 93.75 179 SER A CA 1
ATOM 1430 C C . SER A 1 179 ? 3.682 -14.897 3.626 1.00 93.75 179 SER A C 1
ATOM 1432 O O . SER A 1 179 ? 3.688 -15.247 4.807 1.00 93.75 179 SER A O 1
ATOM 1434 N N . ARG A 1 180 ? 4.430 -13.876 3.180 1.00 95.25 180 ARG A N 1
ATOM 1435 C CA . ARG A 1 180 ? 5.341 -13.080 4.030 1.00 95.25 180 ARG A CA 1
ATOM 1436 C C . ARG A 1 180 ? 4.594 -12.387 5.169 1.00 95.25 180 ARG A C 1
ATOM 1438 O O . ARG A 1 180 ? 5.062 -12.403 6.300 1.00 95.25 180 ARG A O 1
ATOM 1445 N N . PHE A 1 181 ? 3.410 -11.843 4.888 1.00 94.69 181 PHE A N 1
ATOM 1446 C CA . PHE A 1 181 ? 2.579 -11.125 5.860 1.00 94.69 181 PHE A CA 1
ATOM 1447 C C . PHE A 1 181 ? 1.368 -11.939 6.335 1.00 94.69 181 PHE A C 1
ATOM 1449 O O . PHE A 1 181 ? 0.325 -11.357 6.637 1.00 94.69 181 PHE A O 1
ATOM 1456 N N . ARG A 1 182 ? 1.469 -13.273 6.402 1.00 92.56 182 ARG A N 1
ATOM 1457 C CA . ARG A 1 182 ? 0.342 -14.180 6.710 1.00 92.56 182 ARG A CA 1
ATOM 1458 C C . ARG A 1 182 ? -0.489 -13.773 7.927 1.00 92.56 182 ARG A C 1
ATOM 1460 O O . ARG A 1 182 ? -1.713 -13.800 7.870 1.00 92.56 182 ARG A O 1
ATOM 1467 N N . ASP A 1 183 ? 0.163 -13.328 8.995 1.00 90.38 183 ASP A N 1
ATOM 1468 C CA . ASP A 1 183 ? -0.509 -12.988 10.252 1.00 90.38 183 ASP A CA 1
ATOM 1469 C C . ASP A 1 183 ? -1.083 -11.554 10.230 1.00 90.38 183 ASP A C 1
ATOM 1471 O O . ASP A 1 183 ? -1.900 -11.181 11.076 1.00 90.38 183 ASP A O 1
ATOM 1475 N N . ASN A 1 184 ? -0.714 -10.752 9.227 1.00 92.31 184 ASN A N 1
ATOM 1476 C CA . ASN A 1 184 ? -1.147 -9.372 9.011 1.00 92.31 184 ASN A CA 1
ATOM 1477 C C . ASN A 1 184 ? -1.997 -9.201 7.747 1.00 92.31 184 ASN A C 1
ATOM 1479 O O . ASN A 1 184 ? -2.260 -8.067 7.371 1.00 92.31 184 ASN A O 1
ATOM 1483 N N . THR A 1 185 ? -2.452 -10.268 7.089 1.00 91.94 185 THR A N 1
ATOM 1484 C CA . THR A 1 185 ? -3.132 -10.161 5.787 1.00 91.94 185 THR A CA 1
ATOM 1485 C C . THR A 1 185 ? -4.555 -10.693 5.831 1.00 91.94 185 THR A C 1
ATOM 1487 O O . THR A 1 185 ? -4.818 -11.755 6.387 1.00 91.94 185 THR A O 1
ATOM 1490 N N . LEU A 1 186 ? -5.471 -9.970 5.188 1.00 87.31 186 LEU A N 1
ATOM 1491 C CA . LEU A 1 186 ? -6.755 -10.505 4.749 1.00 87.31 186 LEU A CA 1
ATOM 1492 C C . LEU A 1 186 ? -6.592 -10.951 3.291 1.00 87.31 186 LEU A C 1
ATOM 1494 O O . LEU A 1 186 ? -6.462 -10.127 2.383 1.00 87.31 186 LEU A O 1
ATOM 1498 N N . ASP A 1 187 ? -6.539 -12.266 3.084 1.00 82.94 187 ASP A N 1
ATOM 1499 C CA . ASP A 1 187 ? -6.304 -12.876 1.774 1.00 82.94 187 ASP A CA 1
ATOM 1500 C C . ASP A 1 187 ? -7.528 -12.696 0.870 1.00 82.94 187 ASP A C 1
ATOM 1502 O O . ASP A 1 187 ? -8.593 -13.255 1.121 1.00 82.94 187 ASP A O 1
ATOM 1506 N N . VAL A 1 188 ? -7.377 -11.925 -0.210 1.00 76.69 188 VAL A N 1
ATOM 1507 C CA . VAL A 1 188 ? -8.479 -11.623 -1.131 1.00 76.69 188 VAL A CA 1
ATOM 1508 C C . VAL A 1 188 ? -8.988 -12.856 -1.882 1.00 76.69 188 VAL A C 1
ATOM 1510 O O . VAL A 1 188 ? -10.147 -12.864 -2.289 1.00 76.69 188 VAL A O 1
ATOM 1513 N N . LEU A 1 189 ? -8.173 -13.908 -2.026 1.00 74.62 189 LEU A N 1
ATOM 1514 C CA . LEU A 1 189 ? -8.581 -15.156 -2.680 1.00 74.62 189 LEU A CA 1
ATOM 1515 C C . LEU A 1 189 ? -9.499 -16.017 -1.811 1.00 74.62 189 LEU A C 1
ATOM 1517 O O . LEU A 1 189 ? -10.188 -16.888 -2.334 1.00 74.62 189 LEU A O 1
ATOM 1521 N N . GLN A 1 190 ? -9.569 -15.759 -0.503 1.00 71.88 190 GLN A N 1
ATOM 1522 C CA . GLN A 1 190 ? -10.545 -16.419 0.370 1.00 71.88 190 GLN A CA 1
ATOM 1523 C C . GLN A 1 190 ? -11.972 -15.899 0.147 1.00 71.88 190 GLN A C 1
ATOM 1525 O O . GLN A 1 190 ? -12.932 -16.573 0.511 1.00 71.88 190 GLN A O 1
ATOM 1530 N N . TYR A 1 191 ? -12.115 -14.711 -0.449 1.00 65.00 191 TYR A N 1
ATOM 1531 C CA . TYR A 1 191 ? -13.396 -14.007 -0.581 1.00 65.00 191 TYR A CA 1
ATOM 1532 C C . TYR A 1 191 ? -13.800 -13.736 -2.037 1.00 65.00 191 TYR A C 1
ATOM 1534 O O . TYR A 1 191 ? -14.900 -13.248 -2.287 1.00 65.00 191 TYR A O 1
ATOM 1542 N N . SER A 1 192 ? -12.926 -14.030 -3.002 1.00 62.00 192 SER A N 1
ATOM 1543 C CA . SER A 1 192 ? -13.173 -13.848 -4.431 1.00 62.00 192 SER A CA 1
ATOM 1544 C C . SER A 1 192 ? -12.400 -14.902 -5.217 1.00 62.00 192 SER A C 1
ATOM 1546 O O . SER A 1 192 ? -11.190 -15.043 -5.036 1.00 62.00 192 SER A O 1
ATOM 1548 N N . ASP A 1 193 ? -13.085 -15.646 -6.087 1.00 60.75 193 ASP A N 1
ATOM 1549 C CA . ASP A 1 193 ? -12.408 -16.574 -6.992 1.00 60.75 193 ASP A CA 1
ATOM 1550 C C . ASP A 1 193 ? -11.630 -15.819 -8.090 1.00 60.75 193 ASP A C 1
ATOM 1552 O O . ASP A 1 193 ? -11.869 -14.641 -8.389 1.00 60.75 193 ASP A O 1
ATOM 1556 N N . LEU A 1 194 ? -10.654 -16.503 -8.695 1.00 58.66 194 LEU A N 1
ATOM 1557 C CA . LEU A 1 194 ? -9.795 -15.927 -9.733 1.00 58.66 194 LEU A CA 1
ATOM 1558 C C . LEU A 1 194 ? -10.616 -15.392 -10.924 1.00 58.66 194 LEU A C 1
ATOM 1560 O O . LEU A 1 194 ? -10.254 -14.378 -11.524 1.00 58.66 194 LEU A O 1
ATOM 1564 N N . ASP A 1 195 ? -11.748 -16.022 -11.232 1.00 57.97 195 ASP A N 1
ATOM 1565 C CA . ASP A 1 195 ? -12.646 -15.633 -12.323 1.00 57.97 195 ASP A CA 1
ATOM 1566 C C . ASP A 1 195 ? -13.403 -14.331 -12.019 1.00 57.97 195 ASP A C 1
ATOM 1568 O O . ASP A 1 195 ? -13.589 -13.476 -12.888 1.00 57.97 195 ASP A O 1
ATOM 1572 N N . THR A 1 196 ? -13.818 -14.123 -10.774 1.00 60.97 196 THR A N 1
ATOM 1573 C CA . THR A 1 196 ? -14.440 -12.884 -10.285 1.00 60.97 196 THR A CA 1
ATOM 1574 C C . THR A 1 196 ? -13.423 -11.752 -10.273 1.00 60.97 196 THR A C 1
ATOM 1576 O O . THR A 1 196 ? -13.731 -10.616 -10.635 1.00 60.97 196 THR A O 1
ATOM 1579 N N . PHE A 1 197 ? -12.177 -12.073 -9.944 1.00 57.53 197 PHE A N 1
ATOM 1580 C CA . PHE A 1 197 ? -11.081 -11.123 -9.894 1.00 57.53 197 PHE A CA 1
ATOM 1581 C C . PHE A 1 197 ? -10.576 -10.682 -11.286 1.00 57.53 197 PHE A C 1
ATOM 1583 O O . PHE A 1 197 ? -10.203 -9.522 -11.490 1.00 57.53 197 PHE A O 1
ATOM 1590 N N . THR A 1 198 ? -10.581 -11.596 -12.262 1.00 54.56 198 THR A N 1
ATOM 1591 C CA . THR A 1 198 ? -10.107 -11.373 -13.643 1.00 54.56 198 THR A CA 1
ATOM 1592 C C . THR A 1 198 ? -11.181 -10.863 -14.595 1.00 54.56 198 THR A C 1
ATOM 1594 O O . THR A 1 198 ? -10.824 -10.367 -15.670 1.00 54.56 198 THR A O 1
ATOM 1597 N N . ARG A 1 199 ? -12.468 -10.911 -14.214 1.00 57.50 199 ARG A N 1
ATOM 1598 C CA . ARG A 1 199 ? -13.564 -10.277 -14.955 1.00 57.50 199 ARG A CA 1
ATOM 1599 C C . ARG A 1 199 ? -13.268 -8.788 -15.145 1.00 57.50 199 ARG A C 1
ATOM 1601 O O . ARG A 1 199 ? -13.616 -7.917 -14.345 1.00 57.50 199 ARG A O 1
ATOM 1608 N N . ARG A 1 200 ? -12.647 -8.466 -16.284 1.00 47.97 200 ARG A N 1
ATOM 1609 C CA . ARG A 1 200 ? -12.852 -7.182 -16.942 1.00 47.97 200 ARG A CA 1
ATOM 1610 C C . ARG A 1 200 ? -14.348 -7.135 -17.184 1.00 47.97 200 ARG A C 1
ATOM 1612 O O . ARG A 1 200 ? -14.843 -7.850 -18.047 1.00 47.97 200 ARG A O 1
ATOM 1619 N N . HIS A 1 201 ? -15.067 -6.324 -16.419 1.00 41.59 201 HIS A N 1
ATOM 1620 C CA . HIS A 1 201 ? -16.362 -5.868 -16.885 1.00 41.59 201 HIS A CA 1
ATOM 1621 C C . HIS A 1 201 ? -16.084 -5.119 -18.186 1.00 41.59 201 HIS A C 1
ATOM 1623 O O . HIS A 1 201 ? -15.635 -3.974 -18.168 1.00 41.59 201 HIS A O 1
ATOM 1629 N N . MET A 1 202 ? -16.221 -5.841 -19.300 1.00 28.97 202 MET A N 1
ATOM 1630 C CA . MET A 1 202 ? -16.369 -5.277 -20.626 1.00 28.97 202 MET A CA 1
ATOM 1631 C C . MET A 1 202 ? -17.579 -4.353 -20.511 1.00 28.97 202 MET A C 1
ATOM 1633 O O . MET A 1 202 ? -18.711 -4.820 -20.396 1.00 28.97 202 MET A O 1
ATOM 1637 N N . LYS A 1 203 ? -17.309 -3.058 -20.377 1.00 29.23 203 LYS A N 1
ATOM 1638 C CA . LYS A 1 203 ? -18.228 -2.039 -20.855 1.00 29.23 203 LYS A CA 1
ATOM 1639 C C . LYS A 1 203 ? -17.844 -1.758 -22.293 1.00 29.23 203 LYS A C 1
ATOM 1641 O O . LYS A 1 203 ? -16.617 -1.669 -22.537 1.00 29.23 203 LYS A O 1
#

Sequence (203 aa):
ALPAPWKPEELGFPSPCQRGSAFLLGPSHFLPRHLSEAKLESKVLGPHIRQVQGVDSMALEALPIFHSSTLQILEEAHSAYNHTVFLVPNWYFGNRYVDRLGSDELFLDLPLEAYNVVRENVNAEHNEVMVSHGLSCLEYLAVHLPRLKFIFWCIARRTLIPNRTSTVPLEGQYLQVTSRFRDNTLDVLQYSDLDTFTRRHMK

Secondary structure (DSSP, 8-state):
-PPPSPPGGGS-PPPGGG--SEEEEEETTTHHHHHHHTT------EEEEEEETTEEEEEETT--TTBHHHHHHHHHHHHH-SSPEEE-----SSBTTGGGGGSS-SSB---GGGGSB-GGG-SHHHHHHHHHHHHHHHHHHHHH-TTEEE--HHHHHHHTSTTS-TTS-GGGSHHHHHHHTGGGB--GGGTS-HHHHH-----

Radius of gyration: 16.53 Å; chains: 1; bounding box: 43×44×41 Å

Organism: Symbiodinium pilosum (NCBI:txid2952)

Foldseek 3Di:
DDDDDDDPVNLCPDDLVPAFQEEEEEAQVPPQVVCVVVVHHRPQEDSYFDADPRYTYHHYHQDALQAPSNVVVLVVRLVRHPAAYEYAHDLLQQFPCLVVLPDPRLHDHDPPSSSDRDVVRNAQVSLVSSQVSSLVSVVVCCVPRVRYAYEPLVLCLQALAPPNPPRHDPCSHLVNSCVVCVSRYDYVCVVDPSCRSNDPPPD